Protein AF-0000000066026238 (afdb_homodimer)

Secondary structure (DSSP, 8-state):
-----------------------------------------PPPTT--HHHHHHHTT--BPPTT--TTTT----EEEEETTT--EEEEGGGEE---SSS-EESS-SSTTSEEEEEETTSSS-EEEEEETTT--EEEEEEE-SSHHHHHT-SSSEEEEE-GGGEEEEE-/----------------------------------------PPPPTT--HHHHHHHTT--BPPTT--TTTT----EEEEETTT--EEEEGGGEE---SSS-EESS-SSTTSEEEEEETTSSS-EEEEEETTT--EEEEEEE-SSHHHHHT-SSSEEEEE-GGGEEEEE-

GO terms:
  GO:0005739 mitochondrion (C, IDA)
  GO:0033743 peptide-methionine (R)-S-oxide reductase activity (F, IDA)
  GO:0034599 cellular response to oxidative stress (P, IGI)
  GO:0034599 cellular response to oxidative stress (P, IMP)
  GO:0033743 peptide-methionine (R)-S-oxide reductase activity (F, IMP)

Structure (mmCIF, N/CA/C/O backbone):
data_AF-0000000066026238-model_v1
#
loop_
_entity.id
_entity.type
_entity.pdbx_description
1 polymer 'Peptide methionine sulfoxide reductase 2'
#
loop_
_atom_site.group_PDB
_atom_site.id
_atom_site.type_symbol
_atom_site.label_atom_id
_atom_site.label_alt_id
_atom_site.label_comp_id
_atom_site.label_asym_id
_atom_site.label_entity_id
_atom_site.label_seq_id
_atom_site.pdbx_PDB_ins_code
_atom_site.Cartn_x
_atom_site.Cartn_y
_atom_site.Cartn_z
_atom_site.occupancy
_atom_site.B_iso_or_equiv
_atom_site.auth_seq_id
_atom_site.auth_comp_id
_atom_site.auth_asym_id
_atom_site.auth_atom_id
_atom_site.pdbx_PDB_model_num
ATOM 1 N N . MET A 1 1 ? -105.312 -51.781 -3.408 1 29.14 1 MET A N 1
ATOM 2 C CA . MET A 1 1 ? -104.312 -51.719 -2.338 1 29.14 1 MET A CA 1
ATOM 3 C C . MET A 1 1 ? -103.062 -50.938 -2.773 1 29.14 1 MET A C 1
ATOM 5 O O . MET A 1 1 ? -102.375 -51.344 -3.729 1 29.14 1 MET A O 1
ATOM 9 N N . ASN A 1 2 ? -103 -49.594 -2.582 1 29.53 2 ASN A N 1
ATOM 10 C CA . ASN A 1 2 ? -102.375 -48.344 -3.078 1 29.53 2 ASN A CA 1
ATOM 11 C C . ASN A 1 2 ? -100.875 -48.281 -2.707 1 29.53 2 ASN A C 1
ATOM 13 O O . ASN A 1 2 ? -100.562 -48.125 -1.534 1 29.53 2 ASN A O 1
ATOM 17 N N . LYS A 1 3 ? -99.938 -49.062 -3.326 1 31.73 3 LYS A N 1
ATOM 18 C CA . LYS A 1 3 ? -98.562 -49.406 -3.014 1 31.73 3 LYS A CA 1
ATOM 19 C C . LYS A 1 3 ? -97.688 -48.188 -3.062 1 31.73 3 LYS A C 1
ATOM 21 O O . LYS A 1 3 ? -97.125 -47.875 -4.113 1 31.73 3 LYS A O 1
ATOM 26 N N . TRP A 1 4 ? -98.062 -46.969 -2.436 1 33.53 4 TRP A N 1
ATOM 27 C CA . TRP A 1 4 ? -97.375 -45.688 -2.547 1 33.53 4 TRP A CA 1
ATOM 28 C C . TRP A 1 4 ? -95.938 -45.719 -2.02 1 33.53 4 TRP A C 1
ATOM 30 O O . TRP A 1 4 ? -95.75 -46.094 -0.866 1 33.53 4 TRP A O 1
ATOM 40 N N . SER A 1 5 ? -94.938 -45.969 -2.889 1 33.22 5 SER A N 1
ATOM 41 C CA . SER A 1 5 ? -93.5 -46.25 -2.732 1 33.22 5 SER A CA 1
ATOM 42 C C . SER A 1 5 ? -92.812 -45.062 -2.023 1 33.22 5 SER A C 1
ATOM 44 O O . SER A 1 5 ? -92.875 -43.938 -2.492 1 33.22 5 SER A O 1
ATOM 46 N N . ARG A 1 6 ? -92.75 -45 -0.688 1 32.28 6 ARG A N 1
ATOM 47 C CA . ARG A 1 6 ? -92.312 -44 0.278 1 32.28 6 ARG A CA 1
ATOM 48 C C . ARG A 1 6 ? -90.875 -43.594 0.034 1 32.28 6 ARG A C 1
ATOM 50 O O . ARG A 1 6 ? -89.938 -44.438 0.015 1 32.28 6 ARG A O 1
ATOM 57 N N . LEU A 1 7 ? -90.562 -42.531 -0.751 1 34.41 7 LEU A N 1
ATOM 58 C CA . LEU A 1 7 ? -89.312 -41.938 -1.177 1 34.41 7 LEU A CA 1
ATOM 59 C C . LEU A 1 7 ? -88.5 -41.469 0.027 1 34.41 7 LEU A C 1
ATOM 61 O O . LEU A 1 7 ? -88.938 -40.594 0.785 1 34.41 7 LEU A O 1
ATOM 65 N N . TYR A 1 8 ? -87.812 -42.406 0.764 1 32.06 8 TYR A N 1
ATOM 66 C CA . TYR A 1 8 ? -87.188 -42.094 2.027 1 32.06 8 TYR A CA 1
ATOM 67 C C . TYR A 1 8 ? -86.062 -41.094 1.827 1 32.06 8 TYR A C 1
ATOM 69 O O . TYR A 1 8 ? -85.188 -41.281 0.983 1 32.06 8 TYR A O 1
ATOM 77 N N . VAL A 1 9 ? -86.312 -39.781 2 1 31.75 9 VAL A N 1
ATOM 78 C CA . VAL A 1 9 ? -85.438 -38.594 1.914 1 31.75 9 VAL A CA 1
ATOM 79 C C . VAL A 1 9 ? -84.25 -38.781 2.846 1 31.75 9 VAL A C 1
ATOM 81 O O . VAL A 1 9 ? -84.375 -38.844 4.066 1 31.75 9 VAL A O 1
ATOM 84 N N . ILE A 1 10 ? -83.25 -39.562 2.451 1 32.25 10 ILE A N 1
ATOM 85 C CA . ILE A 1 10 ? -82.125 -39.875 3.305 1 32.25 10 ILE A CA 1
ATOM 86 C C . ILE A 1 10 ? -81.375 -38.594 3.678 1 32.25 10 ILE A C 1
ATOM 88 O O . ILE A 1 10 ? -80.938 -37.844 2.803 1 32.25 10 ILE A O 1
ATOM 92 N N . THR A 1 11 ? -81.812 -37.875 4.66 1 30.2 11 THR A N 1
ATOM 93 C CA . THR A 1 11 ? -81.25 -36.625 5.184 1 30.2 11 THR A CA 1
ATOM 94 C C . THR A 1 11 ? -79.812 -36.812 5.574 1 30.2 11 THR A C 1
ATOM 96 O O . THR A 1 11 ? -79.5 -37.562 6.508 1 30.2 11 THR A O 1
ATOM 99 N N . VAL A 1 12 ? -78.938 -37 4.641 1 29.23 12 VAL A N 1
ATOM 100 C CA . VAL A 1 12 ? -77.5 -37.281 4.906 1 29.23 12 VAL A CA 1
ATOM 101 C C . VAL A 1 12 ? -76.938 -36.156 5.742 1 29.23 12 VAL A C 1
ATOM 103 O O . VAL A 1 12 ? -76.875 -35 5.293 1 29.23 12 VAL A O 1
ATOM 106 N N . ARG A 1 13 ? -77.25 -36.156 7.016 1 28.98 13 ARG A N 1
ATOM 107 C CA . ARG A 1 13 ? -76.688 -35.156 7.945 1 28.98 13 ARG A CA 1
ATOM 108 C C . ARG A 1 13 ? -75.188 -35.094 7.844 1 28.98 13 ARG A C 1
ATOM 110 O O . ARG A 1 13 ? -74.5 -36.062 8.109 1 28.98 13 ARG A O 1
ATOM 117 N N . ARG A 1 14 ? -74.625 -34.375 6.91 1 29.66 14 ARG A N 1
ATOM 118 C CA . ARG A 1 14 ? -73.188 -34.219 6.695 1 29.66 14 ARG A CA 1
ATOM 119 C C . ARG A 1 14 ? -72.5 -33.688 7.949 1 29.66 14 ARG A C 1
ATOM 121 O O . ARG A 1 14 ? -72.812 -32.562 8.414 1 29.66 14 ARG A O 1
ATOM 128 N N . THR A 1 15 ? -72.312 -34.531 8.945 1 29.55 15 THR A N 1
ATOM 129 C CA . THR A 1 15 ? -71.625 -34.188 10.195 1 29.55 15 THR A CA 1
ATOM 130 C C . THR A 1 15 ? -70.312 -33.469 9.922 1 29.55 15 THR A C 1
ATOM 132 O O . THR A 1 15 ? -69.5 -33.938 9.141 1 29.55 15 THR A O 1
ATOM 135 N N . PHE A 1 16 ? -70.375 -32.219 9.836 1 33.12 16 PHE A N 1
ATOM 136 C CA . PHE A 1 16 ? -69.25 -31.344 9.609 1 33.12 16 PHE A CA 1
ATOM 137 C C . PHE A 1 16 ? -68.188 -31.609 10.633 1 33.12 16 PHE A C 1
ATOM 139 O O . PHE A 1 16 ? -68.438 -31.578 11.844 1 33.12 16 PHE A O 1
ATOM 146 N N . PRO A 1 17 ? -67.312 -32.594 10.289 1 31.06 17 PRO A N 1
ATOM 147 C CA . PRO A 1 17 ? -66.25 -33 11.234 1 31.06 17 PRO A CA 1
ATOM 148 C C . PRO A 1 17 ? -65.688 -31.844 12.039 1 31.06 17 PRO A C 1
ATOM 150 O O . PRO A 1 17 ? -65.875 -30.688 11.664 1 31.06 17 PRO A O 1
ATOM 153 N N . GLY A 1 18 ? -65.125 -32.219 13.164 1 27.31 18 GLY A N 1
ATOM 154 C CA . GLY A 1 18 ? -64.562 -31.641 14.391 1 27.31 18 GLY A CA 1
ATOM 155 C C . GLY A 1 18 ? -63.562 -30.547 14.141 1 27.31 18 GLY A C 1
ATOM 156 O O . GLY A 1 18 ? -62.938 -30.5 13.086 1 27.31 18 GLY A O 1
ATOM 157 N N . ARG A 1 19 ? -63.938 -29.375 14.648 1 28.31 19 ARG A N 1
ATOM 158 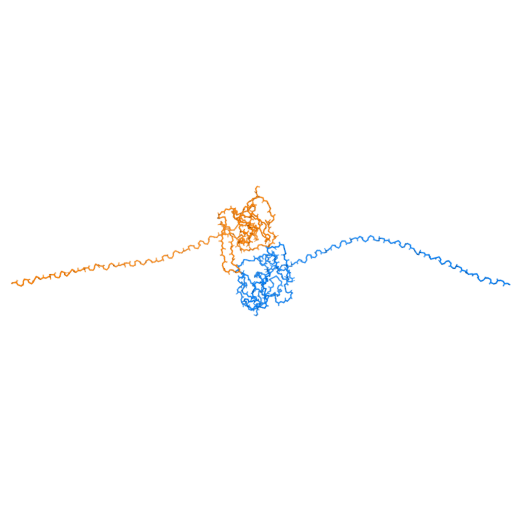C CA . ARG A 1 19 ? -63.125 -28.172 14.711 1 28.31 19 ARG A CA 1
ATOM 159 C C . ARG A 1 19 ? -61.688 -28.5 15.141 1 28.31 19 ARG A C 1
ATOM 161 O O . ARG A 1 19 ? -61.438 -28.922 16.281 1 28.31 19 ARG A O 1
ATOM 168 N N . ARG A 1 20 ? -60.969 -29.172 14.328 1 28.27 20 ARG A N 1
ATOM 169 C CA . ARG A 1 20 ? -59.562 -29.422 14.656 1 28.27 20 ARG A CA 1
ATOM 170 C C . ARG A 1 20 ? -58.906 -28.172 15.242 1 28.27 20 ARG A C 1
ATOM 172 O O . ARG A 1 20 ? -58.938 -27.109 14.633 1 28.27 20 ARG A O 1
ATOM 179 N N . ASN A 1 21 ? -59.156 -28.078 16.5 1 27.16 21 ASN A N 1
ATOM 180 C CA . ASN A 1 21 ? -58.438 -27.062 17.25 1 27.16 21 ASN A CA 1
ATOM 181 C C . ASN A 1 21 ? -57 -26.938 16.734 1 27.16 21 ASN A C 1
ATOM 183 O O . ASN A 1 21 ? -56.219 -27.891 16.812 1 27.16 21 ASN A O 1
ATOM 187 N N . ILE A 1 22 ? -56.844 -26.203 15.695 1 28.67 22 ILE A N 1
ATOM 188 C CA . ILE A 1 22 ? -55.531 -25.891 15.172 1 28.67 22 ILE A CA 1
ATOM 189 C C . ILE A 1 22 ? -54.625 -25.359 16.297 1 28.67 22 ILE A C 1
ATOM 191 O O . ILE A 1 22 ? -54.938 -24.312 16.875 1 28.67 22 ILE A O 1
ATOM 195 N N . VAL A 1 23 ? -54.312 -26.281 17.234 1 25.92 23 VAL A N 1
ATOM 196 C CA . VAL A 1 23 ? -53.281 -25.906 18.172 1 25.92 23 VAL A CA 1
ATOM 197 C C . VAL A 1 23 ? -52.219 -25.047 17.469 1 25.92 23 VAL A C 1
ATOM 199 O O . VAL A 1 23 ? -51.594 -25.5 16.5 1 25.92 23 VAL A O 1
ATOM 202 N N . LEU A 1 24 ? -52.562 -23.844 17.359 1 24.91 24 LEU A N 1
ATOM 203 C CA . LEU A 1 24 ? -51.531 -22.875 16.984 1 24.91 24 LEU A CA 1
ATOM 204 C C . LEU A 1 24 ? -50.25 -23.156 17.719 1 24.91 24 LEU A C 1
ATOM 206 O O . LEU A 1 24 ? -50.156 -22.922 18.922 1 24.91 24 LEU A O 1
ATOM 210 N N . THR A 1 25 ? -49.75 -24.344 17.641 1 26.86 25 THR A N 1
ATOM 211 C CA . THR A 1 25 ? -48.438 -24.531 18.188 1 26.86 25 THR A CA 1
ATOM 212 C C . THR A 1 25 ? -47.562 -23.281 17.984 1 26.86 25 THR A C 1
ATOM 214 O O . THR A 1 25 ? -47.625 -22.672 16.922 1 26.86 25 THR A O 1
ATOM 217 N N . GLN A 1 26 ? -47.344 -22.578 19.094 1 26.02 26 GLN A N 1
ATOM 218 C CA . GLN A 1 26 ? -46.312 -21.562 19.359 1 26.02 26 GLN A CA 1
ATOM 219 C C . GLN A 1 26 ? -45.031 -21.875 18.609 1 26.02 26 GLN A C 1
ATOM 221 O O . GLN A 1 26 ? -44.312 -22.797 18.969 1 26.02 26 GLN A O 1
ATOM 226 N N . TYR A 1 27 ? -45.031 -22.016 17.328 1 26.84 27 TYR A N 1
ATOM 227 C CA . TYR A 1 27 ? -43.781 -22.031 16.562 1 26.84 27 TYR A CA 1
ATOM 228 C C . TYR A 1 27 ? -42.844 -20.938 17.047 1 26.84 27 TYR A C 1
ATOM 230 O O . TYR A 1 27 ? -43.062 -19.75 16.75 1 26.84 27 TYR A O 1
ATOM 238 N N . TRP A 1 28 ? -42.594 -20.797 18.422 1 27.14 28 TRP A N 1
ATOM 239 C CA . TRP A 1 28 ? -41.469 -20.031 18.938 1 27.14 28 TRP A CA 1
ATOM 240 C C . TRP A 1 28 ? -40.281 -20.109 17.984 1 27.14 28 TRP A C 1
ATOM 242 O O . TRP A 1 28 ? -39.969 -21.172 17.453 1 27.14 28 TRP A O 1
ATOM 252 N N . ASN A 1 29 ? -39.938 -18.969 17.375 1 25.12 29 ASN A N 1
ATOM 253 C CA . ASN A 1 29 ? -38.906 -18.469 16.516 1 25.12 29 ASN A CA 1
ATOM 254 C C . ASN A 1 29 ? -37.531 -18.984 16.938 1 25.12 29 ASN A C 1
ATOM 256 O O . ASN A 1 29 ? -37 -18.594 17.984 1 25.12 29 ASN A O 1
ATOM 260 N N . LYS A 1 30 ? -37.312 -20.281 16.969 1 28.98 30 LYS A N 1
ATOM 261 C CA . LYS A 1 30 ? -35.906 -20.672 17.047 1 28.98 30 LYS A CA 1
ATOM 262 C C . LYS A 1 30 ? -35.031 -19.75 16.203 1 28.98 30 LYS A C 1
ATOM 264 O O . LYS A 1 30 ? -35.156 -19.703 14.977 1 28.98 30 LYS A O 1
ATOM 269 N N . SER A 1 31 ? -34.781 -18.547 16.625 1 30.23 31 SER A N 1
ATOM 270 C CA . SER A 1 31 ? -33.688 -17.719 16.109 1 30.23 31 SER A CA 1
ATOM 271 C C . SER A 1 31 ? -32.469 -18.562 15.797 1 30.23 31 SER A C 1
ATOM 273 O O . SER A 1 31 ? -31.984 -19.297 16.656 1 30.23 31 SER A O 1
ATOM 275 N N . LYS A 1 32 ? -32.375 -19.188 14.773 1 28.62 32 LYS A N 1
ATOM 276 C CA . LYS A 1 32 ? -31.141 -19.781 14.297 1 28.62 32 LYS A CA 1
ATOM 277 C C . LYS A 1 32 ? -29.938 -18.922 14.68 1 28.62 32 LYS A C 1
ATOM 279 O O . LYS A 1 32 ? -29.828 -17.766 14.25 1 28.62 32 LYS A O 1
ATOM 284 N N . LYS A 1 33 ? -29.484 -18.953 15.859 1 30.86 33 LYS A N 1
ATOM 285 C CA . LYS A 1 33 ? -28.094 -18.562 16.094 1 30.86 33 LYS A CA 1
ATOM 286 C C . LYS A 1 33 ? -27.219 -18.938 14.914 1 30.86 33 LYS A C 1
ATOM 288 O O . LYS A 1 33 ? -27.062 -20.125 14.594 1 30.86 33 LYS A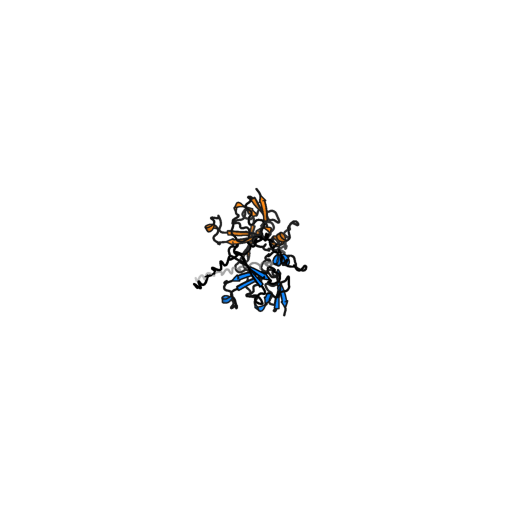 O 1
ATOM 293 N N . MET A 1 34 ? -27.328 -18.281 13.766 1 31.25 34 MET A N 1
ATOM 294 C CA . MET A 1 34 ? -26.219 -18.422 12.844 1 31.25 34 MET A CA 1
ATOM 295 C C . MET A 1 34 ? -24.922 -18.75 13.602 1 31.25 34 MET A C 1
ATOM 297 O O . MET A 1 34 ? -24.531 -18.016 14.508 1 31.25 34 MET A O 1
ATOM 301 N N . SER A 1 35 ? -24.719 -19.906 13.906 1 33 35 SER A N 1
ATOM 302 C CA . SER A 1 35 ? -23.344 -20.25 14.297 1 33 35 SER A CA 1
ATOM 303 C C . SER A 1 35 ? -22.344 -19.328 13.648 1 33 35 SER A C 1
ATOM 305 O O . SER A 1 35 ? -22.328 -19.172 12.422 1 33 35 SER A O 1
ATOM 307 N N . ASP A 1 36 ? -22.109 -18.172 14.039 1 35.06 36 ASP A N 1
ATOM 308 C CA . ASP A 1 36 ? -20.891 -17.391 13.797 1 35.06 36 ASP A CA 1
ATOM 309 C C . ASP A 1 36 ? -19.703 -18.312 13.539 1 35.06 36 ASP A C 1
ATOM 311 O O . ASP A 1 36 ? -19 -18.703 14.477 1 35.06 36 ASP A O 1
ATOM 315 N N . GLU A 1 37 ? -19.828 -19.5 13.047 1 37.06 37 GLU A N 1
ATOM 316 C CA . GLU A 1 37 ? -18.641 -20.125 12.477 1 37.06 37 GLU A CA 1
ATOM 317 C C . GLU A 1 37 ? -17.672 -19.094 11.914 1 37.06 37 GLU A C 1
ATOM 319 O O . GLU A 1 37 ? -17.844 -18.609 10.789 1 37.06 37 GLU A O 1
ATOM 324 N N . SER A 1 38 ? -17.391 -18.031 12.484 1 42.44 38 SER A N 1
ATOM 325 C CA . SER A 1 38 ? -16.188 -17.25 12.211 1 42.44 38 SER A CA 1
ATOM 326 C C . SER A 1 38 ? -15.07 -18.141 11.672 1 42.44 38 SER A C 1
ATOM 328 O O . SER A 1 38 ? -14.602 -19.047 12.375 1 42.44 38 SER A O 1
ATOM 330 N N . ASN A 1 39 ? -15.102 -18.922 10.57 1 50.34 39 ASN A N 1
ATOM 331 C CA . ASN A 1 39 ? -13.992 -19.609 9.906 1 50.34 39 ASN A CA 1
ATOM 332 C C . ASN A 1 39 ? -12.648 -18.984 10.289 1 50.34 39 ASN A C 1
ATOM 334 O O . ASN A 1 39 ? -12.227 -17.984 9.695 1 50.34 39 ASN A O 1
ATOM 338 N N . ASP A 1 40 ? -12.141 -18.984 11.461 1 71.44 40 ASP A N 1
ATOM 339 C CA . ASP A 1 40 ? -10.906 -18.484 12.062 1 71.44 40 ASP A CA 1
ATOM 340 C C . ASP A 1 40 ? -9.68 -18.969 11.289 1 71.44 40 ASP A C 1
ATOM 342 O O . ASP A 1 40 ? -9.391 -20.172 11.266 1 71.44 40 ASP A O 1
ATOM 346 N N . VAL A 1 41 ? -9.234 -18.328 10.305 1 84.81 41 VAL A N 1
ATOM 347 C CA . VAL A 1 41 ? -7.977 -18.609 9.625 1 84.81 41 VAL A CA 1
ATOM 348 C C . VAL A 1 41 ? -6.879 -18.859 10.656 1 84.81 41 VAL A C 1
ATOM 350 O O . VAL A 1 41 ? -6.754 -18.125 11.633 1 84.81 41 VAL A O 1
ATOM 353 N N . LYS A 1 42 ? -6.383 -20.078 10.531 1 92.69 42 LYS A N 1
ATOM 354 C CA . LYS A 1 42 ? -5.184 -20.344 11.32 1 92.69 42 LYS A CA 1
ATOM 355 C C . LYS A 1 42 ? -3.949 -19.734 10.664 1 92.69 42 LYS A C 1
ATOM 357 O O . LYS A 1 42 ? -3.639 -20.047 9.516 1 92.69 42 LYS A O 1
ATOM 362 N N . TRP A 1 43 ? -3.301 -18.938 11.445 1 96 43 TRP A N 1
ATOM 363 C CA . TRP A 1 43 ? -2.072 -18.328 10.969 1 96 43 TRP A CA 1
ATOM 364 C C . TRP A 1 43 ? -0.847 -19.078 11.461 1 96 43 TRP A C 1
ATOM 366 O O . TRP A 1 43 ? -0.686 -19.297 12.664 1 96 43 TRP A O 1
ATOM 376 N N . ASN A 1 44 ? -0.063 -19.453 10.492 1 95.38 44 ASN A N 1
ATOM 377 C CA . ASN A 1 44 ? 1.163 -20.188 10.797 1 95.38 44 ASN A CA 1
ATOM 378 C C . ASN A 1 44 ? 2.061 -19.391 11.742 1 95.38 44 ASN A C 1
ATOM 380 O O . ASN A 1 44 ? 2.379 -18.234 11.484 1 95.38 44 ASN A O 1
ATOM 384 N N . ASP A 1 45 ? 2.545 -19.984 12.797 1 94.31 45 ASP A N 1
ATOM 385 C CA . ASP A 1 45 ? 3.35 -19.328 13.836 1 94.31 45 ASP A CA 1
ATOM 386 C C . ASP A 1 45 ? 4.711 -18.922 13.281 1 94.31 45 ASP A C 1
ATOM 388 O O . ASP A 1 45 ? 5.398 -18.078 13.883 1 94.31 45 ASP A O 1
ATOM 392 N N . ALA A 1 46 ? 5.09 -19.469 12.195 1 96.62 46 ALA A N 1
ATOM 393 C CA . ALA A 1 46 ? 6.41 -19.188 11.633 1 96.62 46 ALA A CA 1
ATOM 394 C C . ALA A 1 46 ? 6.387 -17.922 10.781 1 96.62 46 ALA A C 1
ATOM 396 O O . ALA A 1 46 ? 7.438 -17.469 10.328 1 96.62 46 ALA A O 1
ATOM 397 N N . LEU A 1 47 ? 5.234 -17.312 10.586 1 97.12 47 LEU A N 1
ATOM 398 C CA . LEU A 1 47 ? 5.156 -16.109 9.781 1 97.12 47 LEU A CA 1
ATOM 399 C C . LEU A 1 47 ? 5.902 -14.953 10.453 1 97.12 47 LEU A C 1
ATOM 401 O O . LEU A 1 47 ? 5.789 -14.758 11.664 1 97.12 47 LEU A O 1
ATOM 405 N N . THR A 1 48 ? 6.641 -14.266 9.594 1 95.75 48 THR A N 1
ATOM 406 C CA . THR A 1 48 ? 7.266 -13.047 10.086 1 95.75 48 THR A CA 1
ATOM 407 C C . THR A 1 48 ? 6.215 -11.961 10.328 1 95.75 48 THR A C 1
ATOM 409 O O . THR A 1 48 ? 5.086 -12.07 9.844 1 95.75 48 THR A O 1
ATOM 412 N N . PRO A 1 49 ? 6.605 -10.906 11.008 1 94.12 49 PRO A N 1
ATOM 413 C CA . PRO A 1 49 ? 5.664 -9.805 11.219 1 94.12 49 PRO A CA 1
ATOM 414 C C . PRO A 1 49 ? 5.176 -9.195 9.906 1 94.12 49 PRO A C 1
ATOM 416 O O . PRO A 1 49 ? 3.984 -8.898 9.766 1 94.12 49 PRO A O 1
ATOM 419 N N . LEU A 1 50 ? 6.059 -9.078 8.984 1 95.56 50 LEU A N 1
ATOM 420 C CA . LEU A 1 50 ? 5.652 -8.516 7.695 1 95.56 50 LEU A CA 1
ATOM 421 C C . LEU A 1 50 ? 4.684 -9.445 6.977 1 95.56 50 LEU A C 1
ATOM 423 O O . LEU A 1 50 ? 3.682 -8.992 6.418 1 95.56 50 LEU A O 1
ATOM 427 N N . GLN A 1 51 ? 4.973 -10.703 7.012 1 98.12 51 GLN A N 1
ATOM 428 C CA . GLN A 1 51 ? 4.074 -11.664 6.379 1 98.12 51 GLN A CA 1
ATOM 429 C C . GLN A 1 51 ? 2.689 -11.625 7.016 1 98.12 51 GLN A C 1
ATOM 431 O O . GLN A 1 51 ? 1.677 -11.641 6.312 1 98.12 51 GLN A O 1
ATOM 436 N N . LEU A 1 52 ? 2.711 -11.57 8.273 1 97.06 52 LEU A N 1
ATOM 437 C CA . LEU A 1 52 ? 1.438 -11.523 8.984 1 97.06 52 LEU A CA 1
ATOM 438 C C . LEU A 1 52 ? 0.684 -10.242 8.672 1 97.06 52 LEU A C 1
ATOM 440 O O . LEU A 1 52 ? -0.531 -10.266 8.461 1 97.06 52 LEU A O 1
ATOM 444 N N . MET A 1 53 ? 1.361 -9.148 8.602 1 96.38 53 MET A N 1
ATOM 445 C CA . MET A 1 53 ? 0.739 -7.863 8.312 1 96.38 53 MET A CA 1
ATOM 446 C C . MET A 1 53 ? 0.122 -7.859 6.918 1 96.38 53 MET A C 1
ATOM 448 O O . MET A 1 53 ? -0.956 -7.301 6.711 1 96.38 53 MET A O 1
ATOM 452 N N . VAL A 1 54 ? 0.762 -8.477 6.008 1 98.31 54 VAL A N 1
ATOM 453 C CA . VAL A 1 54 ? 0.246 -8.547 4.645 1 98.31 54 VAL A CA 1
ATOM 454 C C . VAL A 1 54 ? -0.913 -9.539 4.578 1 98.31 54 VAL A C 1
ATOM 456 O O . VAL A 1 54 ? -2.029 -9.172 4.203 1 98.31 54 VAL A O 1
ATOM 459 N N . LEU A 1 55 ? -0.684 -10.719 5.039 1 98.62 55 LEU A N 1
ATOM 460 C CA . LEU A 1 55 ? -1.634 -11.812 4.855 1 98.62 55 LEU A CA 1
ATOM 461 C C . LEU A 1 55 ? -2.879 -11.602 5.711 1 98.62 55 LEU A C 1
ATOM 463 O O . LEU A 1 55 ? -4.004 -11.789 5.234 1 98.62 55 LEU A O 1
ATOM 467 N N . ARG A 1 56 ? -2.713 -11.234 6.859 1 97.5 56 ARG A N 1
ATOM 468 C CA . ARG A 1 56 ? -3.818 -11.125 7.805 1 97.5 56 ARG A CA 1
ATOM 469 C C . ARG A 1 56 ? -4.387 -9.711 7.828 1 97.5 56 ARG A C 1
ATOM 471 O O . ARG A 1 56 ? -5.605 -9.523 7.797 1 97.5 56 ARG A O 1
ATOM 478 N N . ASP A 1 57 ? -3.477 -8.734 7.824 1 96.12 57 ASP A N 1
ATOM 479 C CA . ASP A 1 57 ? -3.934 -7.367 8.078 1 96.12 57 ASP A CA 1
ATOM 480 C C . ASP A 1 57 ? -4.047 -6.574 6.781 1 96.12 57 ASP A C 1
ATOM 482 O O . ASP A 1 57 ? -4.336 -5.375 6.801 1 96.12 57 ASP A O 1
ATOM 486 N N . LYS A 1 58 ? -3.746 -7.207 5.648 1 97.88 58 LYS A N 1
ATOM 487 C CA . LYS A 1 58 ? -3.994 -6.699 4.301 1 97.88 58 LYS A CA 1
ATOM 488 C C . LYS A 1 58 ? -3.162 -5.453 4.023 1 97.88 58 LYS A C 1
ATOM 490 O O . LYS A 1 58 ? -3.625 -4.531 3.348 1 97.88 58 LYS A O 1
ATOM 495 N N . ALA A 1 59 ? -1.985 -5.426 4.637 1 97.69 59 ALA A N 1
ATOM 496 C CA . ALA A 1 59 ? -1.018 -4.371 4.34 1 97.69 59 ALA A CA 1
ATOM 497 C C . ALA A 1 59 ? -0.356 -4.602 2.984 1 97.69 59 ALA A C 1
ATOM 499 O O . ALA A 1 59 ? -0.524 -5.66 2.375 1 97.69 59 ALA A O 1
ATOM 500 N N . THR A 1 60 ? 0.324 -3.574 2.545 1 98.19 60 THR A N 1
ATOM 501 C CA . THR A 1 60 ? 1.176 -3.646 1.363 1 98.19 60 THR A CA 1
ATOM 502 C C . THR A 1 60 ? 2.633 -3.379 1.729 1 98.19 60 THR A C 1
ATOM 504 O O . THR A 1 60 ? 2.932 -2.428 2.455 1 98.19 60 THR A O 1
ATOM 507 N N . GLU A 1 61 ? 3.488 -4.316 1.312 1 97.5 61 GLU A N 1
ATOM 508 C CA . GLU A 1 61 ? 4.914 -4.102 1.555 1 97.5 61 GLU A CA 1
ATOM 509 C C . GLU A 1 61 ? 5.461 -2.984 0.67 1 97.5 61 GLU A C 1
ATOM 511 O O . GLU A 1 61 ? 4.855 -2.639 -0.348 1 97.5 61 GLU A O 1
ATOM 516 N N . ARG A 1 62 ? 6.59 -2.428 1.048 1 95.69 62 ARG A N 1
ATOM 517 C CA . ARG A 1 62 ? 7.25 -1.357 0.308 1 95.69 62 ARG A CA 1
ATOM 518 C C . ARG A 1 62 ? 7.562 -1.791 -1.12 1 95.69 62 ARG A C 1
ATOM 520 O O . ARG A 1 62 ? 8.07 -2.891 -1.343 1 95.69 62 ARG A O 1
ATOM 527 N N . PRO A 1 63 ? 7.324 -0.905 -2.088 1 96.31 63 PRO A N 1
ATOM 528 C CA . PRO A 1 63 ? 7.676 -1.287 -3.457 1 96.31 63 PRO A CA 1
ATOM 529 C C . PRO A 1 63 ? 9.18 -1.483 -3.65 1 96.31 63 PRO A C 1
ATOM 531 O O . PRO A 1 63 ? 9.977 -0.892 -2.922 1 96.31 63 PRO A O 1
ATOM 534 N N . ASN A 1 64 ? 9.516 -2.43 -4.633 1 96.44 64 ASN A N 1
ATOM 535 C CA . ASN A 1 64 ? 10.875 -2.682 -5.105 1 96.44 64 ASN A CA 1
ATOM 536 C C . ASN A 1 64 ? 11.711 -3.406 -4.055 1 96.44 64 ASN A C 1
ATOM 538 O O . ASN A 1 64 ? 12.93 -3.52 -4.191 1 96.44 64 ASN A O 1
ATOM 542 N N . THR A 1 65 ? 11.023 -3.91 -3.029 1 96.25 65 THR A N 1
ATOM 543 C CA . THR A 1 65 ? 11.789 -4.535 -1.957 1 96.25 65 THR A CA 1
ATOM 544 C C . THR A 1 65 ? 11.445 -6.02 -1.844 1 96.25 65 THR A C 1
ATOM 546 O O . THR A 1 65 ? 12.125 -6.766 -1.134 1 96.25 65 THR A O 1
ATOM 549 N N . GLY A 1 66 ? 10.422 -6.457 -2.482 1 97.88 66 GLY A N 1
ATOM 550 C CA . GLY A 1 66 ? 9.938 -7.82 -2.328 1 97.88 66 GLY A CA 1
ATOM 551 C C . GLY A 1 66 ? 10.938 -8.867 -2.793 1 97.88 66 GLY A C 1
ATOM 552 O O . GLY A 1 66 ? 11.594 -8.688 -3.818 1 97.88 66 GLY A O 1
ATOM 553 N N . ALA A 1 67 ? 10.922 -9.914 -2.092 1 97.94 67 ALA A N 1
ATOM 554 C CA . ALA A 1 67 ? 11.914 -10.969 -2.311 1 97.94 67 ALA A CA 1
ATOM 555 C C . ALA A 1 67 ? 11.766 -11.57 -3.707 1 97.94 67 ALA A C 1
ATOM 557 O O . ALA A 1 67 ? 12.75 -12.039 -4.289 1 97.94 67 ALA A O 1
ATOM 558 N N . TYR A 1 68 ? 10.57 -11.477 -4.289 1 98.62 68 TYR A N 1
ATOM 559 C CA . TYR A 1 68 ? 10.344 -12.227 -5.523 1 98.62 68 TYR A CA 1
ATOM 560 C C . TYR A 1 68 ? 10.117 -11.281 -6.699 1 98.62 68 TYR A C 1
ATOM 562 O O . TYR A 1 68 ? 9.727 -11.719 -7.785 1 98.62 68 TYR A O 1
ATOM 570 N N . LEU A 1 69 ? 10.336 -10.039 -6.477 1 98.25 69 LEU A N 1
ATOM 571 C CA . LEU A 1 69 ? 10.109 -9.055 -7.535 1 98.25 69 LEU A CA 1
ATOM 572 C C . LEU A 1 69 ? 11 -9.352 -8.734 1 98.25 69 LEU A C 1
ATOM 574 O O . LEU A 1 69 ? 10.523 -9.406 -9.875 1 98.25 69 LEU A O 1
ATOM 578 N N . HIS A 1 70 ? 12.242 -9.742 -8.5 1 97.31 70 HIS A N 1
ATOM 579 C CA . HIS A 1 70 ? 13.18 -9.906 -9.609 1 97.31 70 HIS A CA 1
ATOM 580 C C . HIS A 1 70 ? 13.594 -11.359 -9.773 1 97.31 70 HIS A C 1
ATOM 582 O O . HIS A 1 70 ? 14.602 -11.656 -10.414 1 97.31 70 HIS A O 1
ATOM 588 N N . THR A 1 71 ? 12.914 -12.188 -9.102 1 97.75 71 THR A N 1
ATOM 589 C CA . THR A 1 71 ? 13.203 -13.609 -9.203 1 97.75 71 THR A CA 1
ATOM 590 C C . THR A 1 71 ? 12.75 -14.164 -10.547 1 97.75 71 THR A C 1
ATOM 592 O O . THR A 1 71 ? 11.609 -13.945 -10.961 1 97.75 71 THR A O 1
ATOM 595 N N . ASN A 1 72 ? 13.664 -14.938 -11.242 1 96.62 72 ASN A N 1
ATOM 596 C CA . ASN A 1 72 ? 13.344 -15.539 -12.531 1 96.62 72 ASN A CA 1
ATOM 597 C C . ASN A 1 72 ? 13.438 -17.062 -12.477 1 96.62 72 ASN A C 1
ATOM 599 O O . ASN A 1 72 ? 13.422 -17.719 -13.516 1 96.62 72 ASN A O 1
ATOM 603 N N . GLU A 1 73 ? 13.547 -17.516 -11.328 1 97.81 73 GLU A N 1
ATOM 604 C CA . GLU A 1 73 ? 13.609 -18.969 -11.172 1 97.81 73 GLU A CA 1
ATOM 605 C C . GLU A 1 73 ? 12.289 -19.625 -11.555 1 97.81 73 GLU A C 1
ATOM 607 O O . GLU A 1 73 ? 11.219 -19.094 -11.266 1 97.81 73 GLU A O 1
ATOM 612 N N . SER A 1 74 ? 12.461 -20.797 -12.195 1 98.5 74 SER A N 1
ATOM 613 C CA . SER A 1 74 ? 11.273 -21.562 -12.555 1 98.5 74 SER A CA 1
ATOM 614 C C . SER A 1 74 ? 10.688 -22.266 -11.336 1 98.5 74 SER A C 1
ATOM 616 O O . SER A 1 74 ? 11.43 -22.797 -10.5 1 98.5 74 SER A O 1
ATOM 618 N N . GLY A 1 75 ? 9.383 -22.172 -11.188 1 98.75 75 GLY A N 1
ATOM 619 C CA . GLY A 1 75 ? 8.695 -22.859 -10.094 1 98.75 75 GLY A CA 1
ATOM 620 C C . GLY A 1 75 ? 7.281 -22.359 -9.883 1 98.75 75 GLY A C 1
ATOM 621 O O . GLY A 1 75 ? 6.676 -21.781 -10.789 1 98.75 75 GLY A O 1
ATOM 622 N N . VAL A 1 76 ? 6.723 -22.719 -8.766 1 98.94 76 VAL A N 1
ATOM 623 C CA . VAL A 1 76 ? 5.363 -22.344 -8.391 1 98.94 76 VAL A CA 1
ATOM 624 C C . VAL A 1 76 ? 5.395 -21.531 -7.094 1 98.94 76 VAL A C 1
ATOM 626 O O . VAL A 1 76 ? 6.078 -21.906 -6.137 1 98.94 76 VAL A O 1
ATOM 629 N N . TYR A 1 77 ? 4.766 -20.375 -7.117 1 98.94 77 TYR A N 1
ATOM 630 C CA . TYR A 1 77 ? 4.582 -19.578 -5.906 1 98.94 77 TYR A CA 1
ATOM 631 C C . TYR A 1 77 ? 3.412 -20.109 -5.082 1 98.94 77 TYR A C 1
ATOM 633 O O . TYR A 1 77 ? 2.299 -20.25 -5.594 1 98.94 77 TYR A O 1
ATOM 641 N N . HIS A 1 78 ? 3.738 -20.359 -3.855 1 98.94 78 HIS A N 1
ATOM 642 C CA . HIS A 1 78 ? 2.748 -20.844 -2.908 1 98.94 78 HIS A CA 1
ATOM 643 C C . HIS A 1 78 ? 2.379 -19.781 -1.884 1 98.94 78 HIS A C 1
ATOM 645 O O . HIS A 1 78 ? 3.166 -18.875 -1.618 1 98.94 78 HIS A O 1
ATOM 651 N N . CYS A 1 79 ? 1.165 -19.953 -1.298 1 98.88 79 CYS A N 1
ATOM 652 C CA . CYS A 1 79 ? 0.766 -19.109 -0.17 1 98.88 79 CYS A CA 1
ATOM 653 C C . CYS A 1 79 ? 1.73 -19.281 0.999 1 98.88 79 CYS A C 1
ATOM 655 O O . CYS A 1 79 ? 1.979 -20.391 1.451 1 98.88 79 CYS A O 1
ATOM 657 N N . ALA A 1 80 ? 2.174 -18.188 1.483 1 98.81 80 ALA A N 1
ATOM 658 C CA . ALA A 1 80 ? 3.166 -18.25 2.555 1 98.81 80 ALA A CA 1
ATOM 659 C C . ALA A 1 80 ? 2.557 -18.812 3.834 1 98.81 80 ALA A C 1
ATOM 661 O O . ALA A 1 80 ? 3.275 -19.312 4.703 1 98.81 80 ALA A O 1
ATOM 662 N N . ASN A 1 81 ? 1.214 -18.703 3.951 1 98.75 81 ASN A N 1
ATOM 663 C CA . ASN A 1 81 ? 0.569 -19.172 5.172 1 98.75 81 ASN A CA 1
ATOM 664 C C . ASN A 1 81 ? 0.211 -20.656 5.082 1 98.75 81 ASN A C 1
ATOM 666 O O . ASN A 1 81 ? 0.595 -21.453 5.945 1 98.75 81 ASN A O 1
ATOM 670 N N . CYS A 1 82 ? -0.412 -21.078 3.969 1 98.5 82 CYS A N 1
ATOM 671 C CA . CYS A 1 82 ? -1.004 -22.406 3.982 1 98.5 82 CYS A CA 1
ATOM 672 C C . CYS A 1 82 ? -0.415 -23.281 2.879 1 98.5 82 CYS A C 1
ATOM 674 O O . CYS A 1 82 ? -0.869 -24.406 2.662 1 98.5 82 CYS A O 1
ATOM 676 N N . ASP A 1 83 ? 0.445 -22.812 2.102 1 98.44 83 ASP A N 1
ATOM 677 C CA . ASP A 1 83 ? 1.262 -23.531 1.128 1 98.44 83 ASP A CA 1
ATOM 678 C C . ASP A 1 83 ? 0.444 -23.906 -0.107 1 98.44 83 ASP A C 1
ATOM 680 O O . ASP A 1 83 ? 0.873 -24.734 -0.915 1 98.44 83 ASP A O 1
ATOM 684 N N . ARG A 1 84 ? -0.71 -23.344 -0.267 1 98.56 84 ARG A N 1
ATOM 685 C CA . ARG A 1 84 ? -1.49 -23.562 -1.479 1 98.56 84 ARG A CA 1
ATOM 686 C C . ARG A 1 84 ? -0.781 -23 -2.701 1 98.56 84 ARG A C 1
ATOM 688 O O . ARG A 1 84 ? -0.282 -21.875 -2.664 1 98.56 84 ARG A O 1
ATOM 695 N N . PRO A 1 85 ? -0.686 -23.781 -3.84 1 98.94 85 PRO A N 1
ATOM 696 C CA . PRO A 1 85 ? -0.164 -23.188 -5.066 1 98.94 85 PRO A CA 1
ATOM 697 C C . PRO A 1 85 ? -1.029 -22.031 -5.57 1 98.94 85 PRO A C 1
ATOM 699 O O . PRO A 1 85 ? -2.256 -22.156 -5.629 1 98.94 85 PRO A O 1
ATOM 702 N N . LEU A 1 86 ? -0.328 -20.938 -5.973 1 98.94 86 LEU A N 1
ATOM 703 C CA . LEU A 1 86 ? -1.078 -19.734 -6.328 1 98.94 86 LEU A CA 1
ATOM 704 C C . LEU A 1 86 ? -0.737 -19.281 -7.742 1 98.94 86 LEU A C 1
ATOM 706 O O . LEU A 1 86 ? -1.632 -18.984 -8.539 1 98.94 86 LEU A O 1
ATOM 710 N N . TYR A 1 87 ? 0.548 -19.25 -8.039 1 98.94 87 TYR A N 1
ATOM 711 C CA . TYR A 1 87 ? 1.01 -18.734 -9.328 1 98.94 87 TYR A CA 1
ATOM 712 C C . TYR A 1 87 ? 2.15 -19.594 -9.867 1 98.94 87 TYR A C 1
ATOM 714 O O . TYR A 1 87 ? 3.02 -20.031 -9.117 1 98.94 87 TYR A O 1
ATOM 722 N N . SER A 1 88 ? 2.164 -19.734 -11.172 1 98.88 88 SER A N 1
ATOM 723 C CA . SER A 1 88 ? 3.328 -20.266 -11.867 1 98.88 88 SER A CA 1
ATOM 724 C C . SER A 1 88 ? 4.32 -19.172 -12.227 1 98.88 88 SER A C 1
ATOM 726 O O . SER A 1 88 ? 3.922 -18.078 -12.625 1 98.88 88 SER A O 1
ATOM 728 N N . SER A 1 89 ? 5.633 -19.516 -12.18 1 98.75 89 SER A N 1
ATOM 729 C CA . SER A 1 89 ? 6.648 -18.562 -12.617 1 98.75 89 SER A CA 1
ATOM 730 C C . SER A 1 89 ? 6.469 -18.203 -14.094 1 98.75 89 SER A C 1
ATOM 732 O O . SER A 1 89 ? 6.855 -17.109 -14.523 1 98.75 89 SER A O 1
ATOM 734 N N . LYS A 1 90 ? 5.801 -19.016 -14.859 1 98.38 90 LYS A N 1
ATOM 735 C CA . LYS A 1 90 ? 5.574 -18.781 -16.281 1 98.38 90 LYS A CA 1
ATOM 736 C C . LYS A 1 90 ? 4.574 -17.656 -16.5 1 98.38 90 LYS A C 1
ATOM 738 O O . LYS A 1 90 ? 4.527 -17.062 -17.594 1 98.38 90 LYS A O 1
ATOM 743 N N . ALA A 1 91 ? 3.766 -17.391 -15.492 1 98.81 91 ALA A N 1
ATOM 744 C CA . ALA A 1 91 ? 2.74 -16.359 -15.625 1 98.81 91 ALA A CA 1
ATOM 745 C C . ALA A 1 91 ? 3.266 -15 -15.18 1 98.81 91 ALA A C 1
ATOM 747 O O . ALA A 1 91 ? 2.574 -13.992 -15.305 1 98.81 91 ALA A O 1
ATOM 748 N N . LYS A 1 92 ? 4.492 -14.961 -14.664 1 98.88 92 LYS A N 1
ATOM 749 C CA . LYS A 1 92 ? 5.062 -13.734 -14.125 1 98.88 92 LYS A CA 1
ATOM 750 C C . LYS A 1 92 ? 5.586 -12.828 -15.234 1 98.88 92 LYS A C 1
ATOM 752 O O . LYS A 1 92 ? 6.176 -13.312 -16.203 1 98.88 92 LYS A O 1
ATOM 757 N N . PHE A 1 93 ? 5.379 -11.57 -15.125 1 98.56 93 PHE A N 1
ATOM 758 C CA . PHE A 1 93 ? 5.926 -10.602 -16.062 1 98.56 93 PHE A CA 1
ATOM 759 C C . PHE A 1 93 ? 6.328 -9.312 -15.352 1 98.56 93 PHE A C 1
ATOM 761 O O . PHE A 1 93 ? 6.008 -9.125 -14.18 1 98.56 93 PHE A O 1
ATOM 768 N N . ASP A 1 94 ? 7.121 -8.5 -15.992 1 97.12 94 ASP A N 1
ATOM 769 C CA . ASP A 1 94 ? 7.613 -7.258 -15.398 1 97.12 94 ASP A CA 1
ATOM 770 C C . ASP A 1 94 ? 6.68 -6.094 -15.727 1 97.12 94 ASP A C 1
ATOM 772 O O . ASP A 1 94 ? 6.746 -5.523 -16.812 1 97.12 94 ASP A O 1
ATOM 776 N N . ALA A 1 95 ? 5.906 -5.77 -14.836 1 97.12 95 ALA A N 1
ATOM 777 C CA . ALA A 1 95 ? 4.98 -4.656 -15.023 1 97.12 95 ALA A CA 1
ATOM 778 C C . ALA A 1 95 ? 5.602 -3.342 -14.562 1 97.12 95 ALA A C 1
ATOM 780 O O . ALA A 1 95 ? 5.02 -2.271 -14.758 1 97.12 95 ALA A O 1
ATOM 781 N N . ARG A 1 96 ? 6.746 -3.381 -13.859 1 95.44 96 ARG A N 1
ATOM 782 C CA . ARG A 1 96 ? 7.441 -2.223 -13.312 1 95.44 96 ARG A CA 1
ATOM 783 C C . ARG A 1 96 ? 6.566 -1.485 -12.305 1 95.44 96 ARG A C 1
ATOM 785 O O . ARG A 1 96 ? 6.574 -0.254 -12.25 1 95.44 96 ARG A O 1
ATOM 792 N N . CYS A 1 97 ? 5.75 -2.256 -11.625 1 96.5 97 CYS A N 1
ATOM 793 C CA . CYS A 1 97 ? 4.836 -1.668 -10.656 1 96.5 97 CYS A CA 1
ATOM 794 C C . CYS A 1 97 ? 5.445 -1.683 -9.258 1 96.5 97 CYS A C 1
ATOM 796 O O . CYS A 1 97 ? 4.875 -1.114 -8.32 1 96.5 97 CYS A O 1
ATOM 798 N N . GLY A 1 98 ? 6.602 -2.355 -9.102 1 97.31 98 GLY A N 1
ATOM 799 C CA . GLY A 1 98 ? 7.273 -2.367 -7.812 1 97.31 98 GLY A CA 1
ATOM 800 C C . GLY A 1 98 ? 6.988 -3.619 -7.004 1 97.31 98 GLY A C 1
ATOM 801 O O . GLY A 1 98 ? 7.594 -3.834 -5.953 1 97.31 98 GLY A O 1
ATOM 802 N N . TRP A 1 99 ? 6.051 -4.469 -7.5 1 98.5 99 TRP A N 1
ATOM 803 C CA . TRP A 1 99 ? 5.688 -5.754 -6.914 1 98.5 99 TRP A CA 1
ATOM 804 C C . TRP A 1 99 ? 5.637 -6.844 -7.98 1 98.5 99 TRP A C 1
ATOM 806 O O . TRP A 1 99 ? 5.527 -6.551 -9.172 1 98.5 99 TRP A O 1
ATOM 816 N N . PRO A 1 100 ? 5.73 -8.141 -7.555 1 98.75 100 PRO A N 1
ATOM 817 C CA . PRO A 1 100 ? 5.504 -9.18 -8.562 1 98.75 100 PRO A CA 1
ATOM 818 C C . PRO A 1 100 ? 4.137 -9.062 -9.234 1 98.75 100 PRO A C 1
ATOM 820 O O . PRO A 1 100 ? 3.146 -8.727 -8.57 1 98.75 100 PRO A O 1
ATOM 823 N N . ALA A 1 101 ? 4.191 -9.367 -10.5 1 98.81 101 ALA A N 1
ATOM 824 C CA . ALA A 1 101 ? 2.973 -9.305 -11.297 1 98.81 101 ALA A CA 1
ATOM 825 C C . ALA A 1 101 ? 2.764 -10.602 -12.078 1 98.81 101 ALA A C 1
ATOM 827 O O . ALA A 1 101 ? 3.717 -11.172 -12.617 1 98.81 101 ALA A O 1
ATOM 828 N N . PHE A 1 102 ? 1.566 -11.055 -12.07 1 98.94 102 PHE A N 1
ATOM 829 C CA . PHE A 1 102 ? 1.172 -12.242 -12.805 1 98.94 102 PHE A CA 1
ATOM 830 C C . PHE A 1 102 ? -0.05 -11.961 -13.672 1 98.94 102 PHE A C 1
ATOM 832 O O . PHE A 1 102 ? -0.928 -11.188 -13.289 1 98.94 102 PHE A O 1
ATOM 839 N N . TYR A 1 103 ? -0.111 -12.625 -14.773 1 98.81 103 TYR A N 1
ATOM 840 C CA . TYR A 1 103 ? -1.273 -12.352 -15.609 1 98.81 103 TYR A CA 1
ATOM 841 C C . TYR A 1 103 ? -2.412 -13.312 -15.297 1 98.81 103 TYR A C 1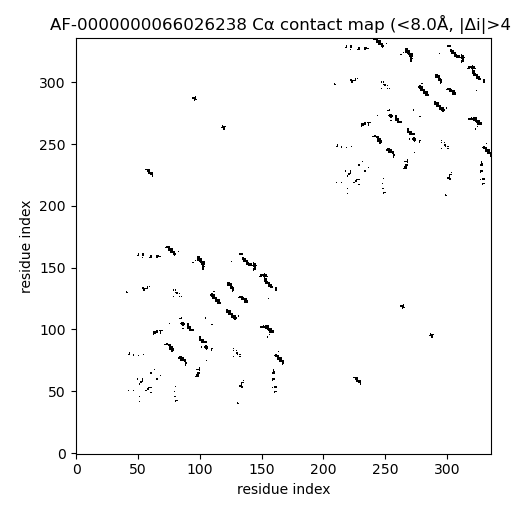
ATOM 843 O O . TYR A 1 103 ? -3.537 -13.125 -15.766 1 98.81 103 TYR A O 1
ATOM 851 N N . GLU A 1 104 ? -2.137 -14.336 -14.453 1 98.69 104 GLU A N 1
ATOM 852 C CA . GLU A 1 104 ? -3.182 -15.281 -14.078 1 98.69 104 GLU A CA 1
ATOM 853 C C . GLU A 1 104 ? -2.725 -16.188 -12.93 1 98.69 104 GLU A C 1
ATOM 855 O O . GLU A 1 104 ? -1.525 -16.328 -12.68 1 98.69 104 GLU A O 1
ATOM 860 N N . GLU A 1 105 ? -3.691 -16.719 -12.211 1 98.88 105 GLU A N 1
ATOM 861 C CA . GLU A 1 105 ? -3.412 -17.703 -11.164 1 98.88 105 GLU A CA 1
ATOM 862 C C . GLU A 1 105 ? -3.016 -19.047 -11.766 1 98.88 105 GLU A C 1
ATOM 864 O O . GLU A 1 105 ? -3.23 -19.281 -12.961 1 98.88 105 GLU A O 1
ATOM 869 N N . VAL A 1 106 ? -2.518 -19.922 -10.922 1 98.88 106 VAL A N 1
ATOM 870 C CA . VAL A 1 106 ? -1.954 -21.188 -11.391 1 98.88 106 VAL A CA 1
ATOM 871 C C . VAL A 1 106 ? -3.072 -22.094 -11.891 1 98.88 106 VAL A C 1
ATOM 873 O O . VAL A 1 106 ? -2.869 -22.891 -12.805 1 98.88 106 VAL A O 1
ATOM 876 N N . SER A 1 107 ? -4.199 -22.031 -11.242 1 98.5 107 SER A N 1
ATOM 877 C CA . SER A 1 107 ? -5.395 -22.766 -11.641 1 98.5 107 SER A CA 1
ATOM 878 C C . SER A 1 107 ? -6.66 -22.062 -11.172 1 98.5 107 SER A C 1
ATOM 880 O O . SER A 1 107 ? -6.648 -21.359 -10.156 1 98.5 107 SER A O 1
ATOM 882 N N . PRO A 1 108 ? -7.742 -22.203 -11.984 1 97.75 108 PRO A N 1
ATOM 883 C CA . PRO A 1 108 ? -9 -21.625 -11.516 1 97.75 108 PRO A CA 1
ATOM 884 C C . PRO A 1 108 ? -9.344 -22.031 -10.086 1 97.75 108 PRO A C 1
ATOM 886 O O . PRO A 1 108 ? -9.203 -23.203 -9.727 1 97.75 108 PRO A O 1
ATOM 889 N N . GLY A 1 109 ? -9.625 -21.078 -9.258 1 98.06 109 GLY A N 1
ATOM 890 C CA . GLY A 1 109 ? -10.023 -21.391 -7.895 1 98.06 109 GLY A CA 1
ATOM 891 C C . GLY A 1 109 ? -8.875 -21.297 -6.906 1 98.06 109 GLY A C 1
ATOM 892 O O . GLY A 1 109 ? -9.086 -21.406 -5.695 1 98.06 109 GLY A O 1
ATOM 893 N N . ALA A 1 110 ? -7.664 -21.078 -7.41 1 98.75 110 ALA A N 1
ATOM 894 C CA . ALA A 1 110 ? -6.527 -20.953 -6.504 1 98.75 110 ALA A CA 1
ATOM 895 C C . ALA A 1 110 ? -6.645 -19.688 -5.66 1 98.75 110 ALA A C 1
ATOM 897 O O . ALA A 1 110 ? -6.168 -19.641 -4.52 1 98.75 110 ALA A O 1
ATOM 898 N N . ILE A 1 111 ? -7.258 -18.719 -6.246 1 98.69 111 ILE A N 1
ATOM 899 C CA . ILE A 1 111 ? -7.398 -17.406 -5.605 1 98.69 111 ILE A CA 1
ATOM 900 C C . ILE A 1 111 ? -8.859 -16.969 -5.652 1 98.69 111 ILE A C 1
ATOM 902 O O . ILE A 1 111 ? -9.625 -17.422 -6.504 1 98.69 111 ILE A O 1
ATOM 906 N N . THR A 1 112 ? -9.266 -16.172 -4.645 1 98.75 112 THR A N 1
ATOM 907 C CA . THR A 1 112 ? -10.578 -15.531 -4.668 1 98.75 112 THR A CA 1
ATOM 908 C C . THR A 1 112 ? -10.445 -14.047 -4.977 1 98.75 112 THR A C 1
ATOM 910 O O . THR A 1 112 ? -9.398 -13.445 -4.723 1 98.75 112 THR A O 1
ATOM 913 N N . TYR A 1 113 ? -11.461 -13.5 -5.594 1 98.5 113 TYR A N 1
ATOM 914 C CA . TYR A 1 113 ? -11.539 -12.102 -6.004 1 98.5 113 TYR A CA 1
ATOM 915 C C . TYR A 1 113 ? -12.609 -11.359 -5.219 1 98.5 113 TYR A C 1
ATOM 917 O O . TYR A 1 113 ? -13.766 -11.805 -5.16 1 98.5 113 TYR A O 1
ATOM 925 N N . HIS A 1 114 ? -12.25 -10.281 -4.633 1 98.19 114 HIS A N 1
ATOM 926 C CA . HIS A 1 114 ? -13.18 -9.5 -3.82 1 98.19 114 HIS A CA 1
ATOM 927 C C . HIS A 1 114 ? -13.203 -8.047 -4.27 1 98.19 114 HIS A C 1
ATOM 929 O O . HIS A 1 114 ? -12.266 -7.289 -4.008 1 98.19 114 HIS A O 1
ATOM 935 N N . ARG A 1 115 ? -14.297 -7.633 -4.848 1 97 115 ARG A N 1
ATOM 936 C CA . ARG A 1 115 ? -14.445 -6.266 -5.328 1 97 115 ARG A CA 1
ATOM 937 C C . ARG A 1 115 ? -14.875 -5.336 -4.195 1 97 115 ARG A C 1
ATOM 939 O O . ARG A 1 115 ? -15.742 -5.684 -3.395 1 97 115 ARG A O 1
ATOM 946 N N . ASP A 1 116 ? -14.242 -4.301 -4.043 1 95.94 116 ASP A N 1
ATOM 947 C CA . ASP A 1 116 ? -14.586 -3.244 -3.094 1 95.94 116 ASP A CA 1
ATOM 948 C C . ASP A 1 116 ? -15.062 -1.988 -3.82 1 95.94 116 ASP A C 1
ATOM 950 O O . ASP A 1 116 ? -14.25 -1.227 -4.352 1 95.94 116 ASP A O 1
ATOM 954 N N . ASN A 1 117 ? -16.297 -1.672 -3.721 1 94.25 117 ASN A N 1
ATOM 955 C CA . ASN A 1 117 ? -16.891 -0.549 -4.438 1 94.25 117 ASN A CA 1
ATOM 956 C C . ASN A 1 117 ? -16.906 0.715 -3.58 1 94.25 117 ASN A C 1
ATOM 958 O O . ASN A 1 117 ? -17.328 1.776 -4.043 1 94.25 117 ASN A O 1
ATOM 962 N N . SER A 1 118 ? -16.406 0.633 -2.348 1 91.56 118 SER A N 1
ATOM 963 C CA . SER A 1 118 ? -16.438 1.801 -1.472 1 91.56 118 SER A CA 1
ATOM 964 C C . SER A 1 118 ? -15.297 2.758 -1.783 1 91.56 118 SER A C 1
ATOM 966 O O . SER A 1 118 ? -15.289 3.898 -1.314 1 91.56 118 SER A O 1
ATOM 968 N N . LEU A 1 119 ? -14.32 2.268 -2.541 1 92.44 119 LEU A N 1
ATOM 969 C CA . LEU A 1 119 ? -13.164 3.076 -2.922 1 92.44 119 LEU A CA 1
ATOM 970 C C . LEU A 1 119 ? -13.344 3.662 -4.316 1 92.44 119 LEU A C 1
ATOM 972 O O . LEU A 1 119 ? -14.062 3.096 -5.145 1 92.44 119 LEU A O 1
ATOM 976 N N . MET A 1 120 ? -12.758 4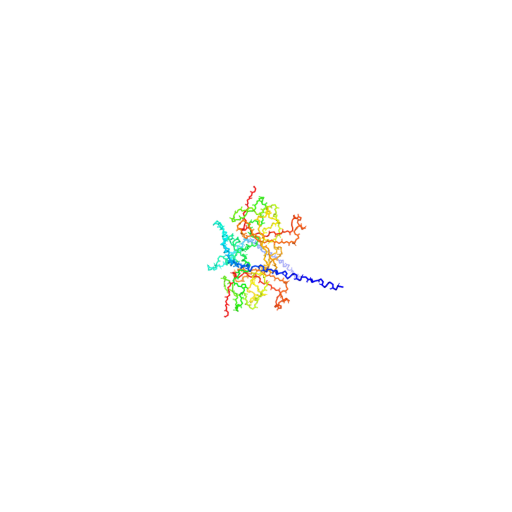.82 -4.496 1 88.88 120 MET A N 1
ATOM 977 C CA . MET A 1 120 ? -12.742 5.422 -5.828 1 88.88 120 MET A CA 1
ATOM 978 C C . MET A 1 120 ? -11.32 5.719 -6.277 1 88.88 120 MET A C 1
ATOM 980 O O . MET A 1 120 ? -10.656 6.598 -5.723 1 88.88 120 MET A O 1
ATOM 984 N N . PRO A 1 121 ? -10.898 4.965 -7.23 1 87.19 121 PRO A N 1
ATOM 985 C CA . PRO A 1 121 ? -11.586 3.955 -8.031 1 87.19 121 PRO A CA 1
ATOM 986 C C . PRO A 1 121 ? -11.773 2.635 -7.289 1 87.19 121 PRO A C 1
ATOM 988 O O . PRO A 1 121 ? -11.008 2.33 -6.367 1 87.19 121 PRO A O 1
ATOM 991 N N . ALA A 1 122 ? -12.773 1.899 -7.762 1 93.62 122 ALA A N 1
ATOM 992 C CA . ALA A 1 122 ? -12.992 0.583 -7.168 1 93.62 122 ALA A CA 1
ATOM 993 C C . ALA A 1 122 ? -11.758 -0.304 -7.332 1 93.62 122 ALA A C 1
ATOM 995 O O . ALA A 1 122 ? -11.023 -0.185 -8.32 1 93.62 122 ALA A O 1
ATOM 996 N N . ARG A 1 123 ? -11.625 -1.18 -6.312 1 94.5 123 ARG A N 1
ATOM 997 C CA . ARG A 1 123 ? -10.5 -2.1 -6.344 1 94.5 123 ARG A CA 1
ATOM 998 C C . ARG A 1 123 ? -10.961 -3.543 -6.184 1 94.5 123 ARG A C 1
ATOM 1000 O O . ARG A 1 123 ? -12.039 -3.799 -5.648 1 94.5 123 ARG A O 1
ATOM 1007 N N . VAL A 1 124 ? -10.18 -4.496 -6.715 1 98.06 124 VAL A N 1
ATOM 1008 C CA . VAL A 1 124 ? -10.461 -5.918 -6.562 1 98.06 124 VAL A CA 1
ATOM 1009 C C . VAL A 1 124 ? -9.312 -6.594 -5.816 1 98.06 124 VAL A C 1
ATOM 1011 O O . VAL A 1 124 ? -8.219 -6.758 -6.363 1 98.06 124 VAL A O 1
ATOM 1014 N N . GLU A 1 125 ? -9.625 -6.984 -4.625 1 98.56 125 GLU A N 1
ATOM 1015 C CA . GLU A 1 125 ? -8.664 -7.715 -3.807 1 98.56 125 GLU A CA 1
ATOM 1016 C C . GLU A 1 125 ? -8.578 -9.18 -4.23 1 98.56 125 GLU A C 1
ATOM 1018 O O . GLU A 1 125 ? -9.602 -9.805 -4.512 1 98.56 125 GLU A O 1
ATOM 1023 N N . ILE A 1 126 ? -7.379 -9.688 -4.203 1 98.88 126 ILE A N 1
ATOM 1024 C CA . ILE A 1 126 ? -7.195 -11.117 -4.418 1 98.88 126 ILE A CA 1
ATOM 1025 C C . ILE A 1 126 ? -6.668 -11.766 -3.143 1 98.88 126 ILE A C 1
ATOM 1027 O O . ILE A 1 126 ? -5.809 -11.203 -2.461 1 98.88 126 ILE A O 1
ATOM 1031 N N . CYS A 1 127 ? -7.215 -12.953 -2.793 1 98.88 127 CYS A N 1
ATOM 1032 C CA . CYS A 1 127 ? -6.867 -13.703 -1.589 1 98.88 127 CYS A CA 1
ATOM 1033 C C . CYS A 1 127 ? -6.648 -15.18 -1.905 1 98.88 127 CYS A C 1
ATOM 1035 O O . CYS A 1 127 ? -7.188 -15.695 -2.887 1 98.88 127 CYS A O 1
ATOM 1037 N N . CYS A 1 128 ? -5.809 -15.812 -1.116 1 98.88 128 CYS A N 1
ATOM 1038 C CA . CYS A 1 128 ? -5.699 -17.266 -1.187 1 98.88 128 CYS A CA 1
ATOM 1039 C C . CYS A 1 128 ? -7.059 -17.922 -0.973 1 98.88 128 CYS A C 1
ATOM 1041 O O . CYS A 1 128 ? -7.746 -17.641 0.007 1 98.88 128 CYS A O 1
ATOM 1043 N N . ALA A 1 129 ? -7.387 -18.828 -1.787 1 98.69 129 ALA A N 1
ATOM 1044 C CA . ALA A 1 129 ? -8.719 -19.422 -1.729 1 98.69 129 ALA A CA 1
ATOM 1045 C C . ALA A 1 129 ? -8.844 -20.375 -0.537 1 98.69 129 ALA A C 1
ATOM 1047 O O . ALA A 1 129 ? -9.953 -20.641 -0.066 1 98.69 129 ALA A O 1
ATOM 1048 N N . ARG A 1 130 ? -7.711 -20.797 -0.079 1 98.19 130 ARG A N 1
ATOM 1049 C CA . ARG A 1 130 ? -7.777 -21.781 0.995 1 98.19 130 ARG A CA 1
ATOM 1050 C C . ARG A 1 130 ? -7.848 -21.109 2.357 1 98.19 130 ARG A C 1
ATOM 1052 O O . ARG A 1 130 ? -8.742 -21.406 3.158 1 98.19 130 ARG A O 1
ATOM 1059 N N . CYS A 1 131 ? -6.977 -20.234 2.613 1 98.19 131 CYS A N 1
ATOM 1060 C CA . CYS A 1 131 ? -6.906 -19.719 3.973 1 98.19 131 CYS A CA 1
ATOM 1061 C C . CYS A 1 131 ? -7.473 -18.297 4.043 1 98.19 131 CYS A C 1
ATOM 1063 O O . CYS A 1 131 ? -7.645 -17.75 5.133 1 98.19 131 CYS A O 1
ATOM 1065 N N . GLY A 1 132 ? -7.699 -17.641 2.916 1 98.38 132 GLY A N 1
ATOM 1066 C CA . GLY A 1 132 ? -8.258 -16.297 2.91 1 98.38 132 GLY A CA 1
ATOM 1067 C C . GLY A 1 132 ? -7.207 -15.211 3.049 1 98.38 132 GLY A C 1
ATOM 1068 O O . GLY A 1 132 ? -7.535 -14.031 3.127 1 98.38 132 GLY A O 1
ATOM 1069 N N . GLY A 1 133 ? -5.93 -15.625 3.002 1 98.69 133 GLY A N 1
ATOM 1070 C CA . GLY A 1 133 ? -4.871 -14.633 3.158 1 98.69 133 GLY A CA 1
ATOM 1071 C C . GLY A 1 133 ? -4.789 -13.656 1.998 1 98.69 133 GLY A C 1
ATOM 1072 O O . GLY A 1 133 ? -4.938 -14.055 0.838 1 98.69 133 GLY A O 1
ATOM 1073 N N . HIS A 1 134 ? -4.594 -12.359 2.344 1 98.81 134 HIS A N 1
ATOM 1074 C CA . HIS A 1 134 ? -4.453 -11.289 1.365 1 98.81 134 HIS A CA 1
ATOM 1075 C C . HIS A 1 134 ? -3.182 -11.461 0.54 1 98.81 134 HIS A C 1
ATOM 1077 O O . HIS A 1 134 ? -2.109 -11.719 1.09 1 98.81 134 HIS A O 1
ATOM 1083 N N . LEU A 1 135 ? -3.328 -11.305 -0.777 1 98.94 135 LEU A N 1
ATOM 1084 C CA . LEU A 1 135 ? -2.18 -11.414 -1.67 1 98.94 135 LEU A CA 1
ATOM 1085 C C . LEU A 1 135 ? -1.832 -10.055 -2.271 1 98.94 135 LEU A C 1
ATOM 1087 O O . LEU A 1 135 ? -0.655 -9.711 -2.393 1 98.94 135 LEU A O 1
ATOM 1091 N N . GLY A 1 136 ? -2.795 -9.359 -2.666 1 98.75 136 GLY A N 1
ATOM 1092 C CA . GLY A 1 136 ? -2.672 -8.102 -3.389 1 98.75 136 GLY A CA 1
ATOM 1093 C C . GLY A 1 136 ? -3.943 -7.711 -4.117 1 98.75 136 GLY A C 1
ATOM 1094 O O . GLY A 1 136 ? -5.043 -7.848 -3.576 1 98.75 136 GLY A O 1
ATOM 1095 N N . HIS A 1 137 ? -3.773 -7.141 -5.297 1 98.69 137 HIS A N 1
ATOM 1096 C CA . HIS A 1 137 ? -4.918 -6.68 -6.074 1 98.69 137 HIS A CA 1
ATOM 1097 C C . HIS A 1 137 ? -4.746 -7 -7.555 1 98.69 137 HIS A C 1
ATOM 1099 O O . HIS A 1 137 ? -3.621 -7.195 -8.023 1 98.69 137 HIS A O 1
ATOM 1105 N N . VAL A 1 138 ? -5.898 -7.07 -8.195 1 98.62 138 VAL A N 1
ATOM 1106 C CA . VAL A 1 138 ? -5.871 -7.336 -9.625 1 98.62 138 VAL A CA 1
ATOM 1107 C C . VAL A 1 138 ? -6.344 -6.105 -10.391 1 98.62 138 VAL A C 1
ATOM 1109 O O . VAL A 1 138 ? -7.297 -5.438 -9.977 1 98.62 138 VAL A O 1
ATOM 1112 N N . PHE A 1 139 ? -5.652 -5.789 -11.438 1 97.19 139 PHE A N 1
ATOM 1113 C CA . PHE A 1 139 ? -5.984 -4.727 -12.383 1 97.19 139 PHE A CA 1
ATOM 1114 C C . PHE A 1 139 ? -6.223 -5.293 -13.773 1 97.19 139 PHE A C 1
ATOM 1116 O O . PHE A 1 139 ? -5.551 -6.234 -14.195 1 97.19 139 PHE A O 1
ATOM 1123 N N . GLU A 1 140 ? -7.156 -4.684 -14.438 1 97.19 140 GLU A N 1
ATOM 1124 C CA . GLU A 1 140 ? -7.516 -5.168 -15.773 1 97.19 140 GLU A CA 1
ATOM 1125 C C . GLU A 1 140 ? -7.5 -4.031 -16.797 1 97.19 140 GLU A C 1
ATOM 1127 O O . GLU A 1 140 ? -7.68 -2.865 -16.438 1 97.19 140 GLU A O 1
ATOM 1132 N N . GLY A 1 141 ? -7.277 -4.402 -18.047 1 96.19 141 GLY A N 1
ATOM 1133 C CA . GLY A 1 141 ? -7.422 -3.463 -19.156 1 96.19 141 GLY A CA 1
ATOM 1134 C C . GLY A 1 141 ? -6.328 -2.41 -19.188 1 96.19 141 GLY A C 1
ATOM 1135 O O . GLY A 1 141 ? -6.555 -1.289 -19.641 1 96.19 141 GLY A O 1
ATOM 1136 N N . GLU A 1 142 ? -5.176 -2.77 -18.734 1 95.81 142 GLU A N 1
ATOM 1137 C CA . GLU A 1 142 ? -4.086 -1.797 -18.703 1 95.81 142 GLU A CA 1
ATOM 1138 C C . GLU A 1 142 ? -3.256 -1.858 -19.984 1 95.81 142 GLU A C 1
ATOM 1140 O O . GLU A 1 142 ? -2.35 -1.046 -20.172 1 95.81 142 GLU A O 1
ATOM 1145 N N . GLY A 1 143 ? -3.488 -2.941 -20.812 1 97.19 143 GLY A N 1
ATOM 1146 C CA . GLY A 1 143 ? -2.844 -3.01 -22.125 1 97.19 143 GLY A CA 1
ATOM 1147 C C . GLY A 1 143 ? -1.653 -3.951 -22.141 1 97.19 143 GLY A C 1
ATOM 1148 O O . GLY A 1 143 ? -0.961 -4.055 -23.156 1 97.19 143 GLY A O 1
ATOM 1149 N N . TRP A 1 144 ? -1.484 -4.68 -21.156 1 96.75 144 TRP A N 1
ATOM 1150 C CA . TRP A 1 144 ? -0.328 -5.562 -21.062 1 96.75 144 TRP A CA 1
ATOM 1151 C C . TRP A 1 144 ? -0.377 -6.645 -22.141 1 96.75 144 TRP A C 1
ATOM 1153 O O . TRP A 1 144 ? 0.657 -7.027 -22.688 1 96.75 144 TRP A O 1
ATOM 1163 N N . LYS A 1 145 ? -1.588 -7.188 -22.312 1 98.19 145 LYS A N 1
ATOM 1164 C CA . LYS A 1 145 ? -1.746 -8.219 -23.344 1 98.19 145 LYS A CA 1
ATOM 1165 C C . LYS A 1 145 ? -1.17 -7.754 -24.672 1 98.19 145 LYS A C 1
ATOM 1167 O O . LYS A 1 145 ? -0.369 -8.461 -25.281 1 98.19 145 LYS A O 1
ATOM 1172 N N . GLN A 1 146 ? -1.572 -6.57 -25.078 1 97.88 146 GLN A N 1
ATOM 1173 C CA . GLN A 1 146 ? -1.136 -6.043 -26.359 1 97.88 146 GLN A CA 1
ATOM 1174 C C . GLN A 1 146 ? 0.34 -5.656 -26.328 1 97.88 146 GLN A C 1
ATOM 1176 O O . GLN A 1 146 ? 1.09 -5.961 -27.25 1 97.88 146 GLN A O 1
ATOM 1181 N N . LEU A 1 147 ? 0.762 -5.043 -25.266 1 97 147 LEU A N 1
ATOM 1182 C CA . LEU A 1 147 ? 2.109 -4.492 -25.172 1 97 147 LEU A CA 1
ATOM 1183 C C . LEU A 1 147 ? 3.145 -5.609 -25.078 1 97 147 LEU A C 1
ATOM 1185 O O . LEU A 1 147 ? 4.242 -5.488 -25.625 1 97 147 LEU A O 1
ATOM 1189 N N . LEU A 1 148 ? 2.791 -6.723 -24.375 1 97.75 148 LEU A N 1
ATOM 1190 C CA . LEU A 1 148 ? 3.779 -7.758 -24.094 1 97.75 148 LEU A CA 1
ATOM 1191 C C . LEU A 1 148 ? 3.344 -9.094 -24.672 1 97.75 148 LEU A C 1
ATOM 1193 O O . LEU A 1 148 ? 3.969 -10.125 -24.406 1 97.75 148 LEU A O 1
ATOM 1197 N N . ASN A 1 149 ? 2.266 -9.125 -25.406 1 97.94 149 ASN A N 1
ATOM 1198 C CA . ASN A 1 149 ? 1.719 -10.336 -26 1 97.94 149 ASN A CA 1
ATOM 1199 C C . ASN A 1 149 ? 1.431 -11.406 -24.953 1 97.94 149 ASN A C 1
ATOM 1201 O O . ASN A 1 149 ? 1.855 -12.555 -25.094 1 97.94 149 ASN A O 1
ATOM 1205 N N . LEU A 1 150 ? 0.823 -10.984 -23.953 1 98.31 150 LEU A N 1
ATOM 1206 C CA . LEU A 1 150 ? 0.434 -11.898 -22.875 1 98.31 150 LEU A CA 1
ATOM 1207 C C . LEU A 1 150 ? -0.906 -12.555 -23.188 1 98.31 150 LEU A C 1
ATOM 1209 O O . LEU A 1 150 ? -1.7 -12.023 -23.969 1 98.31 150 LEU A O 1
ATOM 1213 N N . PRO A 1 151 ? -1.162 -13.656 -22.547 1 98.44 151 PRO A N 1
ATOM 1214 C CA . PRO A 1 151 ? -2.432 -14.344 -22.781 1 98.44 151 PRO A CA 1
ATOM 1215 C C . PRO A 1 151 ? -3.633 -13.57 -22.25 1 98.44 151 PRO A C 1
ATOM 1217 O O . PRO A 1 151 ? -4.746 -13.727 -22.75 1 98.44 151 PRO A O 1
ATOM 1220 N N . LYS A 1 152 ? -3.482 -12.797 -21.25 1 98.25 152 LYS A N 1
ATOM 1221 C CA . LYS A 1 152 ? -4.555 -12.031 -20.609 1 98.25 152 LYS A CA 1
ATOM 1222 C C . LYS A 1 152 ? -4.133 -10.586 -20.359 1 98.25 152 LYS A C 1
ATOM 1224 O O . LYS A 1 152 ? -2.939 -10.297 -20.25 1 98.25 152 LYS A O 1
ATOM 1229 N N . ASP A 1 153 ? -5.18 -9.758 -20.344 1 98.44 153 ASP A N 1
ATOM 1230 C CA . ASP A 1 153 ? -4.918 -8.359 -20.031 1 98.44 153 ASP A CA 1
ATOM 1231 C C . ASP A 1 153 ? -5.258 -8.055 -18.578 1 98.44 153 ASP A C 1
ATOM 1233 O O . ASP A 1 153 ? -6.098 -7.195 -18.297 1 98.44 153 ASP A O 1
ATOM 1237 N N . THR A 1 154 ? -4.551 -8.805 -17.734 1 98.56 154 THR A N 1
ATOM 1238 C CA . THR A 1 154 ? -4.727 -8.688 -16.297 1 98.56 154 THR A CA 1
ATOM 1239 C C . THR A 1 154 ? -3.373 -8.633 -15.586 1 98.56 154 THR A C 1
ATOM 1241 O O . THR A 1 154 ? -2.418 -9.289 -16.016 1 98.56 154 THR A O 1
ATOM 1244 N N . ARG A 1 155 ? -3.307 -7.844 -14.633 1 98.62 155 ARG A N 1
ATOM 1245 C CA . ARG A 1 155 ? -2.145 -7.805 -13.75 1 98.62 155 ARG A CA 1
ATOM 1246 C C . ARG A 1 155 ? -2.541 -8.094 -12.305 1 98.62 155 ARG A C 1
ATOM 1248 O O . ARG A 1 155 ? -3.213 -7.281 -11.664 1 98.62 155 ARG A O 1
ATOM 1255 N N . HIS A 1 156 ? -2.189 -9.266 -11.859 1 98.88 156 HIS A N 1
ATOM 1256 C CA . HIS A 1 156 ? -2.199 -9.531 -10.43 1 98.88 156 HIS A CA 1
ATOM 1257 C C . HIS A 1 156 ? -0.967 -8.945 -9.75 1 98.88 156 HIS A C 1
ATOM 1259 O O . HIS A 1 156 ? 0.147 -9.438 -9.938 1 98.88 156 HIS A O 1
ATOM 1265 N N . CYS A 1 157 ? -1.12 -7.906 -9.07 1 98.56 157 CYS A N 1
ATOM 1266 C CA . CYS A 1 157 ? -0.041 -7.258 -8.336 1 98.56 157 CYS A CA 1
ATOM 1267 C C . CYS A 1 157 ? 0.052 -7.797 -6.914 1 98.56 157 CYS A C 1
ATOM 1269 O O . CYS A 1 157 ? -0.83 -7.543 -6.094 1 98.56 157 CYS A O 1
ATOM 1271 N N . VAL A 1 158 ? 1.109 -8.523 -6.617 1 98.94 158 VAL A N 1
ATOM 1272 C CA . VAL A 1 158 ? 1.116 -9.43 -5.469 1 98.94 158 VAL A CA 1
ATOM 1273 C C . VAL A 1 158 ? 2.27 -9.07 -4.535 1 98.94 158 VAL A C 1
ATOM 1275 O O . VAL A 1 158 ? 3.387 -8.812 -4.992 1 98.94 158 VAL A O 1
ATOM 1278 N N . ASN A 1 159 ? 1.967 -9.047 -3.238 1 98.88 159 ASN A N 1
ATOM 1279 C CA . ASN A 1 159 ? 3.043 -8.906 -2.262 1 98.88 159 ASN A CA 1
ATOM 1280 C C . ASN A 1 159 ? 3.949 -10.133 -2.248 1 98.88 159 ASN A C 1
ATOM 1282 O O . ASN A 1 159 ? 3.479 -11.258 -2.062 1 98.88 159 ASN A O 1
ATOM 1286 N N . SER A 1 160 ? 5.242 -9.914 -2.33 1 98.88 160 SER A N 1
ATOM 1287 C CA . SER A 1 160 ? 6.188 -11.016 -2.182 1 98.88 160 SER A CA 1
ATOM 1288 C C . SER A 1 160 ? 6.027 -11.703 -0.829 1 98.88 160 SER A C 1
ATOM 1290 O O . SER A 1 160 ? 6.156 -12.922 -0.729 1 98.88 160 SER A O 1
ATOM 1292 N N . ALA A 1 161 ? 5.719 -10.914 0.207 1 98.75 161 ALA A N 1
ATOM 1293 C CA . ALA A 1 161 ? 5.621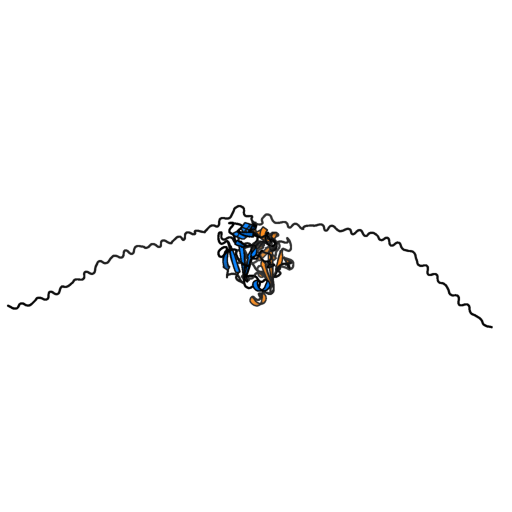 -11.406 1.579 1 98.75 161 ALA A CA 1
ATOM 1294 C C . ALA A 1 161 ? 4.523 -12.461 1.704 1 98.75 161 ALA A C 1
ATOM 1296 O O . ALA A 1 161 ? 4.492 -13.219 2.676 1 98.75 161 ALA A O 1
ATOM 1297 N N . SER A 1 162 ? 3.639 -12.508 0.779 1 98.88 162 SER A N 1
ATOM 1298 C CA . SER A 1 162 ? 2.525 -13.445 0.85 1 98.88 162 SER A CA 1
ATOM 1299 C C . SER A 1 162 ? 2.854 -14.75 0.126 1 98.88 162 SER A C 1
ATOM 1301 O O . SER A 1 162 ? 2.033 -15.664 0.084 1 98.88 162 SER A O 1
ATOM 1303 N N . LEU A 1 163 ? 4.059 -14.852 -0.35 1 98.88 163 LEU A N 1
ATOM 1304 C CA . LEU A 1 163 ? 4.406 -15.961 -1.228 1 98.88 163 LEU A CA 1
ATOM 1305 C C . LEU A 1 163 ? 5.605 -16.734 -0.679 1 98.88 163 LEU A C 1
ATOM 1307 O O . LEU A 1 163 ? 6.41 -16.188 0.075 1 98.88 163 LEU A O 1
ATOM 1311 N N . ASN A 1 164 ? 5.613 -17.953 -1.062 1 98.75 164 ASN A N 1
ATOM 1312 C CA . ASN A 1 164 ? 6.809 -18.781 -1.024 1 98.75 164 ASN A CA 1
ATOM 1313 C C . ASN A 1 164 ? 7.055 -19.484 -2.363 1 98.75 164 ASN A C 1
ATOM 1315 O O . ASN A 1 164 ? 6.164 -20.141 -2.893 1 98.75 164 ASN A O 1
ATOM 1319 N N . LEU A 1 165 ? 8.242 -19.297 -2.898 1 98.81 165 LEU A N 1
ATOM 1320 C CA . LEU A 1 165 ? 8.555 -19.938 -4.176 1 98.81 165 LEU A CA 1
ATOM 1321 C C . LEU A 1 165 ? 9.133 -21.328 -3.961 1 98.81 165 LEU A C 1
ATOM 1323 O O . LEU A 1 165 ? 10.125 -21.5 -3.236 1 98.81 165 LEU A O 1
ATOM 1327 N N . LYS A 1 166 ? 8.5 -22.328 -4.508 1 98.62 166 LYS A N 1
ATOM 1328 C CA . LYS A 1 166 ? 9.078 -23.656 -4.641 1 98.62 166 LYS A CA 1
ATOM 1329 C C . LYS A 1 166 ? 9.648 -23.875 -6.035 1 98.62 166 LYS A C 1
ATOM 1331 O O . LYS A 1 166 ? 8.898 -24.016 -7.008 1 98.62 166 LYS A O 1
ATOM 1336 N N . LYS A 1 167 ? 10.914 -24.062 -6.035 1 97.94 167 LYS A N 1
ATOM 1337 C CA . LYS A 1 167 ? 11.625 -24.172 -7.305 1 97.94 167 LYS A CA 1
ATOM 1338 C C . LYS A 1 167 ? 11.461 -25.562 -7.918 1 97.94 167 LYS A C 1
ATOM 1340 O O . LYS A 1 167 ? 11.211 -26.531 -7.203 1 97.94 167 LYS A O 1
ATOM 1345 N N . ASP A 1 168 ? 11.633 -25.531 -9.219 1 95.38 168 ASP A N 1
ATOM 1346 C CA . ASP A 1 168 ? 11.609 -26.812 -9.938 1 95.38 168 ASP A CA 1
ATOM 1347 C C . ASP A 1 168 ? 12.859 -27.641 -9.641 1 95.38 168 ASP A C 1
ATOM 1349 O O . ASP A 1 168 ? 13.922 -27.078 -9.336 1 95.38 168 ASP A O 1
ATOM 1353 N N . MET B 1 1 ? 78.375 60.531 -55.844 1 28.72 1 MET B N 1
ATOM 1354 C CA . MET B 1 1 ? 78.875 59.906 -54.625 1 28.72 1 MET B CA 1
ATOM 1355 C C . MET B 1 1 ? 77.75 59.156 -53.906 1 28.72 1 MET B C 1
ATOM 1357 O O . MET B 1 1 ? 76.688 59.75 -53.562 1 28.72 1 MET B O 1
ATOM 1361 N N . ASN B 1 2 ? 77.562 57.781 -54.188 1 29.59 2 ASN B N 1
ATOM 1362 C CA . ASN B 1 2 ? 76.625 56.656 -54.094 1 29.59 2 ASN B CA 1
ATOM 1363 C C . ASN B 1 2 ? 76.375 56.219 -52.656 1 29.59 2 ASN B C 1
ATOM 1365 O O . ASN B 1 2 ? 77.188 55.438 -52.125 1 29.59 2 ASN B O 1
ATOM 1369 N N . LYS B 1 3 ? 76 57.156 -51.688 1 30.81 3 LYS B N 1
ATOM 1370 C CA . LYS B 1 3 ? 76.062 57 -50.219 1 30.81 3 LYS B CA 1
ATOM 1371 C C . LYS B 1 3 ? 75.125 55.844 -49.781 1 30.81 3 LYS B C 1
ATOM 1373 O O . LYS B 1 3 ? 73.875 55.938 -49.906 1 30.81 3 LYS B O 1
ATOM 1378 N N . TRP B 1 4 ? 75.562 54.5 -49.875 1 33.47 4 TRP B N 1
ATOM 1379 C CA . TRP B 1 4 ? 75 53.156 -49.594 1 33.47 4 TRP B CA 1
ATOM 1380 C C . TRP B 1 4 ? 74.688 53 -48.125 1 33.47 4 TRP B C 1
ATOM 1382 O O . TRP B 1 4 ? 75.562 52.969 -47.25 1 33.47 4 TRP B O 1
ATOM 1392 N N . SER B 1 5 ? 73.625 53.75 -47.562 1 32.56 5 SER B N 1
ATOM 1393 C CA . SER B 1 5 ? 73.312 53.844 -46.125 1 32.56 5 SER B CA 1
ATOM 1394 C C . SER B 1 5 ? 73.062 52.5 -45.531 1 32.56 5 SER B C 1
ATOM 1396 O O . SER B 1 5 ? 72.25 51.75 -46.062 1 32.56 5 SER B O 1
ATOM 1398 N N . ARG B 1 6 ? 73.938 51.812 -44.812 1 32.09 6 ARG B N 1
ATOM 1399 C CA . ARG B 1 6 ? 74.125 50.5 -44.188 1 32.09 6 ARG B CA 1
ATOM 1400 C C . ARG B 1 6 ? 73 50.25 -43.156 1 32.09 6 ARG B C 1
ATOM 1402 O O . ARG B 1 6 ? 72.875 51 -42.188 1 32.09 6 ARG B O 1
ATOM 1409 N N . LEU B 1 7 ? 71.75 49.781 -43.5 1 34.78 7 LEU B N 1
ATOM 1410 C CA . LEU B 1 7 ? 70.625 49.562 -42.656 1 34.78 7 LEU B CA 1
ATOM 1411 C C . LEU B 1 7 ? 70.875 48.5 -41.594 1 34.78 7 LEU B C 1
ATOM 1413 O O . LEU B 1 7 ? 71.312 47.375 -41.906 1 34.78 7 LEU B O 1
ATOM 1417 N N . TYR B 1 8 ? 71.438 48.906 -40.406 1 31.25 8 TYR B N 1
ATOM 1418 C CA . TYR B 1 8 ? 71.875 48.031 -39.312 1 31.25 8 TYR B CA 1
ATOM 1419 C C . TYR B 1 8 ? 70.688 47.188 -38.781 1 31.25 8 TYR B C 1
ATOM 1421 O O . TYR B 1 8 ? 69.625 47.719 -38.469 1 31.25 8 TYR B O 1
ATOM 1429 N N . VAL B 1 9 ? 70.562 45.906 -39.188 1 32.44 9 VAL B N 1
ATOM 1430 C CA . VAL B 1 9 ? 69.562 44.875 -38.875 1 32.44 9 VAL B CA 1
ATOM 1431 C C . VAL B 1 9 ? 69.688 44.531 -37.375 1 32.44 9 VAL B C 1
ATOM 1433 O O . VAL B 1 9 ? 70.688 44.062 -36.906 1 32.44 9 VAL B O 1
ATOM 1436 N N . ILE B 1 10 ? 69.125 45.375 -36.5 1 32.09 10 ILE B N 1
ATOM 1437 C CA . ILE B 1 10 ? 69.25 45.188 -35.062 1 32.09 10 ILE B CA 1
ATOM 1438 C C . ILE B 1 10 ? 68.625 43.844 -34.656 1 32.09 10 ILE B C 1
ATOM 1440 O O . ILE B 1 10 ? 67.5 43.562 -34.969 1 32.09 10 ILE B O 1
ATOM 1444 N N . THR B 1 11 ? 69.375 42.781 -34.625 1 31.34 11 THR B N 1
ATOM 1445 C CA . THR B 1 11 ? 69.125 41.375 -34.25 1 31.34 11 THR B CA 1
ATOM 1446 C C . THR B 1 11 ? 68.562 41.312 -32.812 1 31.34 11 THR B C 1
ATOM 1448 O O . THR B 1 11 ? 69.312 41.562 -31.859 1 31.34 11 THR B O 1
ATOM 1451 N N . VAL B 1 12 ? 67.438 41.906 -32.5 1 31.84 12 VAL B N 1
ATOM 1452 C CA . VAL B 1 12 ? 66.938 41.938 -31.141 1 31.84 12 VAL B CA 1
ATOM 1453 C C . VAL B 1 12 ? 66.812 40.5 -30.609 1 31.84 12 VAL B C 1
ATOM 1455 O O . VAL B 1 12 ? 66.062 39.688 -31.188 1 31.84 12 VAL B O 1
ATOM 1458 N N . ARG B 1 13 ? 67.812 39.969 -29.984 1 30.52 13 ARG B N 1
ATOM 1459 C CA . ARG B 1 13 ? 67.875 38.688 -29.344 1 30.52 13 ARG B CA 1
ATOM 1460 C C . ARG B 1 13 ? 66.812 38.531 -28.281 1 30.52 13 ARG B C 1
ATOM 1462 O O . ARG B 1 13 ? 66.812 39.25 -27.281 1 30.52 13 ARG B O 1
ATOM 1469 N N . ARG B 1 14 ? 65.562 38.344 -28.609 1 31.42 14 ARG B N 1
ATOM 1470 C CA . ARG B 1 14 ? 64.5 38.156 -27.641 1 31.42 14 ARG B CA 1
ATOM 1471 C C . ARG B 1 14 ? 64.75 37 -26.703 1 31.42 14 ARG B C 1
ATOM 1473 O O . ARG B 1 14 ? 64.938 35.875 -27.141 1 31.42 14 ARG B O 1
ATOM 1480 N N . THR B 1 15 ? 65.5 37.25 -25.594 1 30.2 15 THR B N 1
ATOM 1481 C CA . THR B 1 15 ? 65.812 36.25 -24.562 1 30.2 15 THR B CA 1
ATOM 1482 C C . THR B 1 15 ? 64.562 35.562 -24.031 1 30.2 15 THR B C 1
ATOM 1484 O O . THR B 1 15 ? 63.594 36.219 -23.703 1 30.2 15 THR B O 1
ATOM 1487 N N . PHE B 1 16 ? 64.25 34.469 -24.562 1 33.69 16 PHE B N 1
ATOM 1488 C CA . PHE B 1 16 ? 63.094 33.625 -24.203 1 33.69 16 PHE B CA 1
ATOM 1489 C C . PHE B 1 16 ? 63.156 33.25 -22.734 1 33.69 16 PHE B C 1
ATOM 1491 O O . PHE B 1 16 ? 64.125 32.656 -22.281 1 33.69 16 PHE B O 1
ATOM 1498 N N . PRO B 1 17 ? 62.625 34.125 -21.844 1 32.62 17 PRO B N 1
ATOM 1499 C CA . PRO B 1 17 ? 62.719 33.875 -20.406 1 32.62 17 PRO B CA 1
ATOM 1500 C C . PRO B 1 17 ? 62.5 32.406 -20.047 1 32.62 17 PRO B C 1
ATOM 1502 O O . PRO B 1 17 ? 61.969 31.641 -20.859 1 32.62 17 PRO B O 1
ATOM 1505 N N . GLY B 1 18 ? 63.062 32.031 -18.859 1 27.03 18 GLY B N 1
ATOM 1506 C CA . GLY B 1 18 ? 63.344 30.812 -18.109 1 27.03 18 GLY B CA 1
ATOM 1507 C C . GLY B 1 18 ? 62.125 29.922 -17.922 1 27.03 18 GLY B C 1
ATOM 1508 O O . GLY B 1 18 ? 61 30.391 -18.031 1 27.03 18 GLY B O 1
ATOM 1509 N N . ARG B 1 19 ? 62.312 28.625 -18.188 1 29.05 19 ARG B N 1
ATOM 1510 C CA . ARG B 1 19 ? 61.469 27.453 -18.047 1 29.05 19 ARG B CA 1
ATOM 1511 C C . ARG B 1 19 ? 60.844 27.375 -16.641 1 29.05 19 ARG B C 1
ATOM 1513 O O . ARG B 1 19 ? 61.562 27.141 -15.664 1 29.05 19 ARG B O 1
ATOM 1520 N N . ARG B 1 20 ? 60.094 28.359 -16.25 1 29.5 20 ARG B N 1
ATOM 1521 C CA . ARG B 1 20 ? 59.5 28.188 -14.93 1 29.5 20 ARG B CA 1
ATOM 1522 C C . ARG B 1 20 ? 58.969 26.781 -14.727 1 29.5 20 ARG B C 1
ATOM 1524 O O . ARG B 1 20 ? 58.219 26.25 -15.562 1 29.5 20 ARG B O 1
ATOM 1531 N N . ASN B 1 21 ? 59.844 26 -14.148 1 27.19 21 ASN B N 1
ATOM 1532 C CA . ASN B 1 21 ? 59.5 24.672 -13.664 1 27.19 21 ASN B CA 1
ATOM 1533 C C . ASN B 1 21 ? 58.156 24.672 -12.977 1 27.19 21 ASN B C 1
ATOM 1535 O O . ASN B 1 21 ? 57.969 25.312 -11.945 1 27.19 21 ASN B O 1
ATOM 1539 N N . ILE B 1 22 ? 57.094 24.719 -13.734 1 29.47 22 ILE B N 1
ATOM 1540 C CA . ILE B 1 22 ? 55.781 24.609 -13.156 1 29.47 22 ILE B CA 1
ATOM 1541 C C . ILE B 1 22 ? 55.719 23.359 -12.266 1 29.47 22 ILE B C 1
ATOM 1543 O O . ILE B 1 22 ? 55.938 22.25 -12.734 1 29.47 22 ILE B O 1
ATOM 1547 N N . VAL B 1 23 ? 56.281 23.516 -11.031 1 26.72 23 VAL B N 1
ATOM 1548 C CA . VAL B 1 23 ? 56.031 22.5 -10.016 1 26.72 23 VAL B CA 1
ATOM 1549 C C . VAL B 1 23 ? 54.594 22.031 -10.078 1 26.72 23 VAL B C 1
ATOM 1551 O O . VAL B 1 23 ? 53.656 22.828 -9.914 1 26.72 23 VAL B O 1
ATOM 1554 N N . LEU B 1 24 ? 54.375 21.156 -10.961 1 25.94 24 LEU B N 1
ATOM 1555 C CA . LEU B 1 24 ? 53.125 20.406 -10.938 1 25.94 24 LEU B CA 1
ATOM 1556 C C . LEU B 1 24 ? 52.781 19.922 -9.523 1 25.94 24 LEU B C 1
ATOM 1558 O O . LEU B 1 24 ? 53.469 19.016 -9.008 1 25.94 24 LEU B O 1
ATOM 1562 N N . THR B 1 25 ? 52.688 20.859 -8.594 1 28.2 25 THR B N 1
ATOM 1563 C CA . THR B 1 25 ? 52.188 20.375 -7.32 1 28.2 25 THR B CA 1
ATOM 1564 C C . THR B 1 25 ? 51.094 19.328 -7.535 1 28.2 25 THR B C 1
ATOM 1566 O O . THR B 1 25 ? 50.219 19.516 -8.359 1 28.2 25 THR B O 1
ATOM 1569 N N . GLN B 1 26 ? 51.5 18.094 -7.371 1 26.53 26 GLN B N 1
ATOM 1570 C CA . GLN B 1 26 ? 50.656 16.906 -7.188 1 26.53 26 GLN B CA 1
ATOM 1571 C C . GLN B 1 26 ? 49.438 17.219 -6.312 1 26.53 26 GLN B C 1
ATOM 1573 O O . GLN B 1 26 ? 49.594 17.453 -5.109 1 26.53 26 GLN B O 1
ATOM 1578 N N . TYR B 1 27 ? 48.594 18.125 -6.676 1 26.81 27 TYR B N 1
ATOM 1579 C CA . TYR B 1 27 ? 47.281 18.219 -6.016 1 26.81 27 TYR B CA 1
ATOM 1580 C C . TYR B 1 27 ? 46.688 16.844 -5.801 1 26.81 27 TYR B C 1
ATOM 1582 O O . TYR B 1 27 ? 46.219 16.203 -6.75 1 26.81 27 TYR B O 1
ATOM 1590 N N . TRP B 1 28 ? 47.406 15.891 -5.086 1 27.67 28 TRP B N 1
ATOM 1591 C CA . TRP B 1 28 ? 46.781 14.703 -4.523 1 27.67 28 TRP B CA 1
ATOM 1592 C C . TRP B 1 28 ? 45.375 15.023 -4.008 1 27.67 28 TRP B C 1
ATOM 1594 O O . TRP B 1 28 ? 45.188 15.984 -3.26 1 27.67 28 TRP B O 1
ATOM 1604 N N . ASN B 1 29 ? 44.406 14.688 -4.828 1 26.86 29 ASN B N 1
ATOM 1605 C CA . ASN B 1 29 ? 42.938 14.617 -4.672 1 26.86 29 ASN B CA 1
ATOM 1606 C C . ASN B 1 29 ? 42.562 14.062 -3.307 1 26.86 29 ASN B C 1
ATOM 1608 O O . ASN B 1 29 ? 42.812 12.891 -3.014 1 26.86 29 ASN B O 1
ATOM 1612 N N . LYS B 1 30 ? 42.812 14.758 -2.205 1 28.91 30 LYS B N 1
ATOM 1613 C CA . LYS B 1 30 ? 42.125 14.406 -0.97 1 28.91 30 LYS B CA 1
ATOM 1614 C C . LYS B 1 30 ? 40.656 14.031 -1.245 1 28.91 30 LYS B C 1
ATOM 1616 O O . LYS B 1 30 ? 39.875 14.867 -1.686 1 28.91 30 LYS B O 1
ATOM 1621 N N . SER B 1 31 ? 40.375 12.867 -1.745 1 28.64 31 SER B N 1
ATOM 1622 C CA . SER B 1 31 ? 39.062 12.289 -1.71 1 28.64 31 SER B CA 1
ATOM 1623 C C . SER B 1 31 ? 38.406 12.492 -0.347 1 28.64 31 SER B C 1
ATOM 1625 O O . SER B 1 31 ? 38.906 12.023 0.67 1 28.64 31 SER B O 1
ATOM 1627 N N . LYS B 1 32 ? 37.906 13.617 0.015 1 28.89 32 LYS B N 1
ATOM 1628 C CA . LYS B 1 32 ? 37.031 13.766 1.166 1 28.89 32 LYS B CA 1
ATOM 1629 C C . LYS B 1 32 ? 36.125 12.531 1.336 1 28.89 32 LYS B C 1
ATOM 1631 O O . LYS B 1 32 ? 35.375 12.18 0.431 1 28.89 32 LYS B O 1
ATOM 1636 N N . LYS B 1 33 ? 36.531 11.562 2.029 1 30.95 33 LYS B N 1
ATOM 1637 C CA . LYS B 1 33 ? 35.656 10.562 2.617 1 30.95 33 LYS B CA 1
ATOM 1638 C C . LYS B 1 33 ? 34.312 11.172 3.021 1 30.95 33 LYS B C 1
ATOM 1640 O O . LYS B 1 33 ? 34.281 12.078 3.857 1 30.95 33 LYS B O 1
ATOM 1645 N N . MET B 1 34 ? 33.406 11.414 2.152 1 31.08 34 MET B N 1
ATOM 1646 C CA . MET B 1 34 ? 32.031 11.625 2.578 1 31.08 34 MET B CA 1
ATOM 1647 C C . MET B 1 34 ? 31.719 10.859 3.865 1 31.08 34 MET B C 1
ATOM 1649 O O . MET B 1 34 ? 31.875 9.641 3.916 1 31.08 34 MET B O 1
ATOM 1653 N N . SER B 1 35 ? 32.094 11.344 4.973 1 33.31 35 SER B N 1
ATOM 1654 C CA . SER B 1 35 ? 31.531 10.781 6.188 1 33.31 35 SER B CA 1
ATOM 1655 C C . SER B 1 35 ? 30.141 10.219 5.93 1 33.31 35 SER B C 1
ATOM 1657 O O . SER B 1 35 ? 29.281 10.891 5.34 1 33.31 35 SER B O 1
ATOM 1659 N N . ASP B 1 36 ? 29.922 9.055 5.535 1 35.44 36 ASP B N 1
ATOM 1660 C CA . ASP B 1 36 ? 28.703 8.273 5.664 1 35.44 36 ASP B CA 1
ATOM 1661 C C . ASP B 1 36 ? 27.906 8.695 6.898 1 35.44 36 ASP B C 1
ATOM 1663 O O . ASP B 1 36 ? 28.094 8.141 7.984 1 35.44 36 ASP B O 1
ATOM 1667 N N . GLU B 1 37 ? 27.984 9.883 7.461 1 37.28 37 GLU B N 1
ATOM 1668 C CA . GLU B 1 37 ? 26.922 10.289 8.383 1 37.28 37 GLU B CA 1
ATOM 1669 C C . GLU B 1 37 ? 25.594 9.656 8.008 1 37.28 37 GLU B C 1
ATOM 1671 O O . GLU B 1 37 ? 24.891 10.133 7.105 1 37.28 37 GLU B O 1
ATOM 1676 N N . SER B 1 38 ? 25.438 8.422 7.738 1 42.38 38 SER B N 1
ATOM 1677 C CA . SER B 1 38 ? 24.172 7.719 7.816 1 42.38 38 SER B CA 1
ATOM 1678 C C . SER B 1 38 ? 23.234 8.391 8.82 1 42.38 38 SER B C 1
ATOM 1680 O O . SER B 1 38 ? 23.531 8.422 10.023 1 42.38 38 SER B O 1
ATOM 1682 N N . ASN B 1 39 ? 22.797 9.656 8.844 1 50.78 39 ASN B N 1
ATOM 1683 C CA . ASN B 1 39 ? 21.766 10.273 9.664 1 50.78 39 ASN B CA 1
ATOM 1684 C C . ASN B 1 39 ? 20.781 9.234 10.188 1 50.78 39 ASN B C 1
ATOM 1686 O O . ASN B 1 39 ? 19.844 8.836 9.484 1 50.78 39 ASN B O 1
ATOM 1690 N N . ASP B 1 40 ? 21.031 8.281 11.047 1 72.25 40 ASP B N 1
ATOM 1691 C CA . ASP B 1 40 ? 20.297 7.215 11.711 1 72.25 40 ASP B CA 1
ATOM 1692 C C . ASP B 1 40 ? 19.016 7.75 12.352 1 72.25 40 ASP B C 1
ATOM 1694 O O . ASP B 1 40 ? 19.078 8.531 13.305 1 72.25 40 ASP B O 1
ATOM 1698 N N . VAL B 1 41 ? 17.938 7.812 11.703 1 85.56 41 VAL B N 1
ATOM 1699 C CA . VAL B 1 41 ? 16.641 8.141 12.281 1 85.56 41 VAL B CA 1
ATOM 1700 C C . VAL B 1 41 ? 16.438 7.348 13.57 1 85.56 41 VAL B C 1
ATOM 1702 O O . VAL B 1 41 ? 16.703 6.148 13.625 1 85.56 41 VAL B O 1
ATOM 1705 N N . LYS B 1 42 ? 16.266 8.156 14.602 1 92.88 42 LYS B N 1
ATOM 1706 C CA . LYS B 1 42 ? 15.844 7.5 15.836 1 92.88 42 LYS B CA 1
ATOM 1707 C C . LYS B 1 42 ? 14.352 7.191 15.812 1 92.88 42 LYS B C 1
ATOM 1709 O O . LYS B 1 42 ? 13.531 8.094 15.641 1 92.88 42 LYS B O 1
ATOM 1714 N N . TRP B 1 43 ? 14.078 5.941 16.031 1 96.06 43 TRP B N 1
ATOM 1715 C CA . TRP B 1 43 ? 12.688 5.512 16.078 1 96.06 43 TRP B CA 1
ATOM 1716 C C . TRP B 1 43 ? 12.203 5.402 17.531 1 96.06 43 TRP B C 1
ATOM 1718 O O . TRP B 1 43 ? 12.812 4.707 18.344 1 96.06 43 TRP B O 1
ATOM 1728 N N . ASN B 1 44 ? 11.133 6.109 17.766 1 95.44 44 ASN B N 1
ATOM 1729 C CA . ASN B 1 44 ? 10.531 6.098 19.094 1 95.44 44 ASN B CA 1
ATOM 1730 C C . ASN B 1 44 ? 10.164 4.684 19.531 1 95.44 44 ASN B C 1
ATOM 1732 O O . ASN B 1 44 ? 9.461 3.971 18.812 1 95.44 44 ASN B O 1
ATOM 1736 N N . ASP B 1 45 ? 10.539 4.262 20.703 1 94.44 45 ASP B N 1
ATOM 1737 C CA . ASP B 1 45 ? 10.328 2.914 21.219 1 94.44 45 ASP B CA 1
ATOM 1738 C C . ASP B 1 45 ? 8.844 2.641 21.453 1 94.44 45 ASP B C 1
ATOM 1740 O O . ASP B 1 45 ? 8.43 1.484 21.578 1 94.44 45 ASP B O 1
ATOM 1744 N N . ALA B 1 46 ? 8.078 3.662 21.516 1 96.62 46 ALA B N 1
ATOM 1745 C CA . ALA B 1 46 ? 6.652 3.508 21.812 1 96.62 46 ALA B CA 1
ATOM 1746 C C . ALA B 1 46 ? 5.855 3.203 20.547 1 96.62 46 ALA B C 1
ATOM 1748 O O . ALA B 1 46 ? 4.66 2.912 20.625 1 96.62 46 ALA B O 1
ATOM 1749 N N . LEU B 1 47 ? 6.492 3.193 19.391 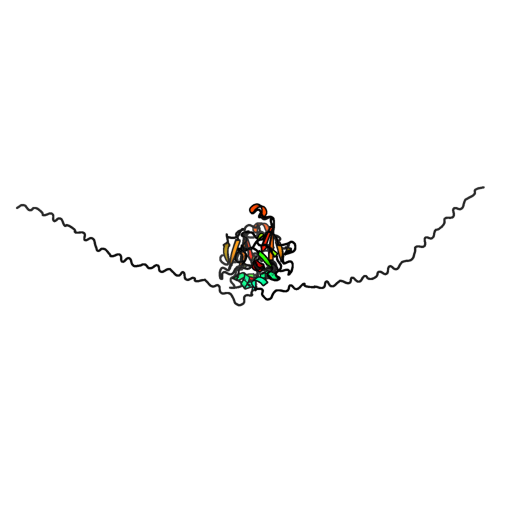1 97.12 47 LEU B N 1
ATOM 1750 C CA . LEU B 1 47 ? 5.781 2.908 18.156 1 97.12 47 LEU B CA 1
ATOM 1751 C C . LEU B 1 47 ? 5.281 1.468 18.125 1 97.12 47 LEU B C 1
ATOM 1753 O O . LEU B 1 47 ? 6.008 0.549 18.516 1 97.12 47 LEU B O 1
ATOM 1757 N N . THR B 1 48 ? 4.043 1.382 17.672 1 95.81 48 THR B N 1
ATOM 1758 C CA . THR B 1 48 ? 3.516 0.04 17.453 1 95.81 48 THR B CA 1
ATOM 1759 C C . THR B 1 48 ? 4.191 -0.607 16.234 1 95.81 48 THR B C 1
ATOM 1761 O O . THR B 1 48 ? 4.828 0.077 15.438 1 95.81 48 THR B O 1
ATOM 1764 N N . PRO B 1 49 ? 3.998 -1.907 16.094 1 94.19 49 PRO B N 1
ATOM 1765 C CA . PRO B 1 49 ? 4.562 -2.574 14.914 1 94.19 49 PRO B CA 1
ATOM 1766 C C . PRO B 1 49 ? 4.043 -1.995 13.602 1 94.19 49 PRO B C 1
ATOM 1768 O O . PRO B 1 49 ? 4.816 -1.801 12.656 1 94.19 49 PRO B O 1
ATOM 1771 N N . LEU B 1 50 ? 2.807 -1.677 13.578 1 95.62 50 LEU B N 1
ATOM 1772 C CA . LEU B 1 50 ? 2.246 -1.105 12.359 1 95.62 50 LEU B CA 1
ATOM 1773 C C . LEU B 1 50 ? 2.836 0.273 12.086 1 95.62 50 LEU B C 1
ATOM 1775 O O . LEU B 1 50 ? 3.184 0.588 10.945 1 95.62 50 LEU B O 1
ATOM 1779 N N . GLN B 1 51 ? 2.943 1.05 13.102 1 98.06 51 GLN B N 1
ATOM 1780 C CA . GLN B 1 51 ? 3.533 2.373 12.93 1 98.06 51 GLN B CA 1
ATOM 1781 C C . GLN B 1 51 ? 4.969 2.271 12.422 1 98.06 51 GLN B C 1
ATOM 1783 O O . GLN B 1 51 ? 5.367 3.014 11.523 1 98.06 51 GLN B O 1
ATOM 1788 N N . LEU B 1 52 ? 5.66 1.386 13 1 97.06 52 LEU B N 1
ATOM 1789 C CA . LEU B 1 52 ? 7.047 1.208 12.594 1 97.06 52 LEU B CA 1
ATOM 1790 C C . LEU B 1 52 ? 7.129 0.715 11.148 1 97.06 52 LEU B C 1
ATOM 1792 O O . LEU B 1 52 ? 7.969 1.184 10.375 1 97.06 52 LEU B O 1
ATOM 1796 N N . MET B 1 53 ? 6.277 -0.174 10.781 1 96.44 53 MET B N 1
ATOM 1797 C CA . MET B 1 53 ? 6.266 -0.717 9.422 1 96.44 53 MET B CA 1
ATOM 1798 C C . MET B 1 53 ? 5.957 0.373 8.406 1 96.44 53 MET B C 1
ATOM 1800 O O . MET B 1 53 ? 6.539 0.399 7.32 1 96.44 53 MET B O 1
ATOM 1804 N N . VAL B 1 54 ? 5.094 1.25 8.75 1 98.25 54 VAL B N 1
ATOM 1805 C CA . VAL B 1 54 ? 4.738 2.342 7.844 1 98.25 54 VAL B CA 1
ATOM 1806 C C . VAL B 1 54 ? 5.863 3.373 7.816 1 98.25 54 VAL B C 1
ATOM 1808 O O . VAL B 1 54 ? 6.418 3.666 6.754 1 98.25 54 VAL B O 1
ATOM 1811 N N . LEU B 1 55 ? 6.254 3.826 8.961 1 98.62 55 LEU B N 1
ATOM 1812 C CA . LEU B 1 55 ? 7.176 4.953 9.062 1 98.62 55 LEU B CA 1
ATOM 1813 C C . LEU B 1 55 ? 8.578 4.555 8.617 1 98.62 55 LEU B C 1
ATOM 1815 O O . LEU B 1 55 ? 9.234 5.289 7.875 1 98.62 55 LEU B O 1
ATOM 1819 N N . ARG B 1 56 ? 9.008 3.484 9.016 1 97.5 56 ARG B N 1
ATOM 1820 C CA . ARG B 1 56 ? 10.383 3.061 8.766 1 97.5 56 ARG B CA 1
ATOM 1821 C C . ARG B 1 56 ? 10.477 2.207 7.504 1 97.5 56 ARG B C 1
ATOM 1823 O O . ARG B 1 56 ? 11.359 2.412 6.672 1 97.5 56 ARG B O 1
ATOM 1830 N N . ASP B 1 57 ? 9.508 1.289 7.363 1 96.19 57 ASP B N 1
ATOM 1831 C CA . ASP B 1 57 ? 9.656 0.287 6.312 1 96.19 57 ASP B CA 1
ATOM 1832 C C . ASP B 1 57 ? 8.805 0.637 5.098 1 96.19 57 ASP B C 1
ATOM 1834 O O . ASP B 1 57 ? 8.734 -0.136 4.141 1 96.19 57 ASP B O 1
ATOM 1838 N N . LYS B 1 58 ? 8.094 1.763 5.156 1 97.88 58 LYS B N 1
ATOM 1839 C CA . LYS B 1 58 ? 7.391 2.381 4.035 1 97.88 58 LYS B CA 1
ATOM 1840 C C . LYS B 1 58 ? 6.262 1.484 3.535 1 97.88 58 LYS B C 1
ATOM 1842 O O . LYS B 1 58 ? 6.004 1.414 2.33 1 97.88 58 LYS B O 1
ATOM 1847 N N . ALA B 1 59 ? 5.676 0.747 4.484 1 97.69 59 ALA B N 1
ATOM 1848 C CA . ALA B 1 59 ? 4.484 -0.04 4.184 1 97.69 59 ALA B CA 1
ATOM 1849 C C . ALA B 1 59 ? 3.254 0.854 4.062 1 97.69 59 ALA B C 1
ATOM 1851 O O . ALA B 1 59 ? 3.309 2.045 4.379 1 97.69 59 ALA B O 1
ATOM 1852 N N . THR B 1 60 ? 2.207 0.253 3.549 1 98.19 60 THR B N 1
ATOM 1853 C CA . THR B 1 60 ? 0.888 0.874 3.512 1 98.19 60 THR B CA 1
ATOM 1854 C C . THR B 1 60 ? -0.114 0.066 4.332 1 98.19 60 THR B C 1
ATOM 1856 O O . THR B 1 60 ? -0.178 -1.159 4.211 1 98.19 60 THR B O 1
ATOM 1859 N N . GLU B 1 61 ? -0.78 0.782 5.246 1 97.56 61 GLU B N 1
ATOM 1860 C CA . GLU B 1 61 ? -1.809 0.101 6.027 1 97.56 61 GLU B CA 1
ATOM 1861 C C . GLU B 1 61 ? -3.027 -0.226 5.168 1 97.56 61 GLU B C 1
ATOM 1863 O O . GLU B 1 61 ? -3.225 0.371 4.105 1 97.56 61 GLU B O 1
ATOM 1868 N N . ARG B 1 62 ? -3.832 -1.152 5.621 1 95.88 62 ARG B N 1
ATOM 1869 C CA . ARG B 1 62 ? -5.047 -1.57 4.93 1 95.88 62 ARG B CA 1
ATOM 1870 C C . ARG B 1 62 ? -5.992 -0.391 4.719 1 95.88 62 ARG B C 1
ATOM 1872 O O . ARG B 1 62 ? -6.227 0.394 5.637 1 95.88 62 ARG B O 1
ATOM 1879 N N . PRO B 1 63 ? -6.582 -0.299 3.523 1 96.31 63 PRO B N 1
ATOM 1880 C CA . PRO B 1 63 ? -7.535 0.796 3.33 1 96.31 63 PRO B CA 1
ATOM 1881 C C . PRO B 1 63 ? -8.766 0.671 4.223 1 96.31 63 PRO B C 1
ATOM 1883 O O . PRO B 1 63 ? -9.133 -0.436 4.625 1 96.31 63 PRO B O 1
ATOM 1886 N N . ASN B 1 64 ? -9.352 1.895 4.578 1 96.5 64 ASN B N 1
ATOM 1887 C CA . ASN B 1 64 ? -10.617 2.033 5.297 1 96.5 64 ASN B CA 1
ATOM 1888 C C . ASN B 1 64 ? -10.484 1.614 6.758 1 96.5 64 ASN B C 1
ATOM 1890 O O . ASN B 1 64 ? -11.484 1.463 7.461 1 96.5 64 ASN B O 1
ATOM 1894 N N . THR B 1 65 ? -9.227 1.468 7.195 1 96.25 65 THR B N 1
ATOM 1895 C CA . THR B 1 65 ? -9.055 0.989 8.562 1 96.25 65 THR B CA 1
ATOM 1896 C C . THR B 1 65 ? -8.344 2.035 9.414 1 96.25 65 THR B C 1
ATOM 1898 O O . THR B 1 65 ? -8.281 1.908 10.641 1 96.25 65 THR B O 1
ATOM 1901 N N . GLY B 1 66 ? -7.797 3.025 8.82 1 97.88 66 GLY B N 1
ATOM 1902 C CA . GLY B 1 66 ? -6.984 3.998 9.531 1 97.88 66 GLY B CA 1
ATOM 1903 C C . GLY B 1 66 ? -7.766 4.777 10.57 1 97.88 66 GLY B C 1
ATOM 1904 O O . GLY B 1 66 ? -8.914 5.16 10.336 1 97.88 66 GLY B O 1
ATOM 1905 N N . ALA B 1 67 ? -7.094 5.051 11.609 1 97.94 67 ALA B N 1
ATOM 1906 C CA . ALA B 1 67 ? -7.719 5.684 12.766 1 97.94 67 ALA B CA 1
ATOM 1907 C C . ALA B 1 67 ? -8.242 7.07 12.422 1 97.94 67 ALA B C 1
ATOM 1909 O O . ALA B 1 67 ? -9.219 7.539 13.008 1 97.94 67 ALA B O 1
ATOM 1910 N N . TYR B 1 68 ? -7.652 7.715 11.406 1 98.62 68 TYR B N 1
ATOM 1911 C CA . TYR B 1 68 ? -7.984 9.117 11.188 1 98.62 68 TYR B CA 1
ATOM 1912 C C . TYR B 1 68 ? -8.719 9.305 9.859 1 98.62 68 TYR B C 1
ATOM 1914 O O . TYR B 1 68 ? -8.93 10.438 9.422 1 98.62 68 TYR B O 1
ATOM 1922 N N . LEU B 1 69 ? -9.07 8.234 9.25 1 98.19 69 LEU B N 1
ATOM 1923 C CA . LEU B 1 69 ? -9.758 8.32 7.961 1 98.19 69 LEU B CA 1
ATOM 1924 C C . LEU B 1 69 ? -11.062 9.102 8.086 1 98.19 69 LEU B C 1
ATOM 1926 O O . LEU B 1 69 ? -11.305 10.031 7.312 1 98.19 69 LEU B O 1
ATOM 1930 N N . HIS B 1 70 ? -11.789 8.898 9.164 1 97.19 70 HIS B N 1
ATOM 1931 C CA . HIS B 1 70 ? -13.109 9.508 9.273 1 97.19 70 HIS B CA 1
ATOM 1932 C C . HIS B 1 70 ? -13.156 10.523 10.406 1 97.19 70 HIS B C 1
ATOM 1934 O O . HIS B 1 70 ? -14.234 10.906 10.867 1 97.19 70 HIS B O 1
ATOM 1940 N N . THR B 1 71 ? -12.031 10.828 10.898 1 97.75 71 THR B N 1
ATOM 1941 C CA . THR B 1 71 ? -11.945 11.812 11.977 1 97.75 71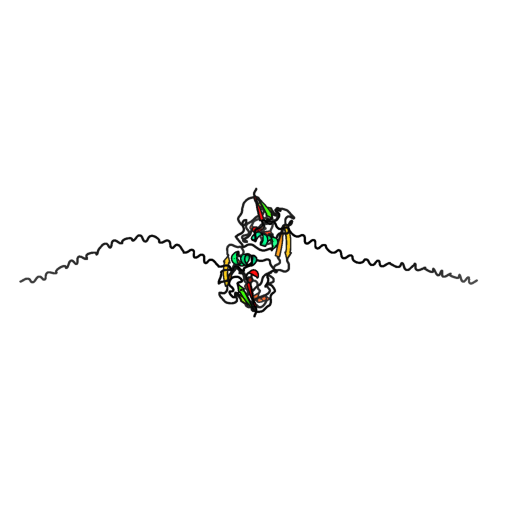 THR B CA 1
ATOM 1942 C C . THR B 1 71 ? -12.219 13.211 11.438 1 97.75 71 THR B C 1
ATOM 1944 O O . THR B 1 71 ? -11.609 13.633 10.445 1 97.75 71 THR B O 1
ATOM 1947 N N . ASN B 1 72 ? -13.133 13.984 12.141 1 96.62 72 ASN B N 1
ATOM 1948 C CA . ASN B 1 72 ? -13.453 15.352 11.734 1 96.62 72 ASN B CA 1
ATOM 1949 C C . ASN B 1 72 ? -13.109 16.359 12.836 1 96.62 72 ASN B C 1
ATOM 1951 O O . ASN B 1 72 ? -13.523 17.516 12.766 1 96.62 72 ASN B O 1
ATOM 1955 N N . GLU B 1 73 ? -12.422 15.875 13.758 1 97.75 73 GLU B N 1
ATOM 1956 C CA . GLU B 1 73 ? -12.008 16.766 14.844 1 97.75 73 GLU B CA 1
ATOM 1957 C C . GLU B 1 73 ? -11.023 17.828 14.344 1 97.75 73 GLU B C 1
ATOM 1959 O O . GLU B 1 73 ? -10.156 17.531 13.516 1 97.75 73 GLU B O 1
ATOM 1964 N N . SER B 1 74 ? -11.219 19.016 14.922 1 98.5 74 SER B N 1
ATOM 1965 C CA . SER B 1 74 ? -10.297 20.094 14.586 1 98.5 74 SER B CA 1
ATOM 1966 C C . SER B 1 74 ? -8.969 19.938 15.312 1 98.5 74 SER B C 1
ATOM 1968 O O . SER B 1 74 ? -8.938 19.547 16.484 1 98.5 74 SER B O 1
ATOM 1970 N N . GLY B 1 75 ? -7.879 20.109 14.586 1 98.75 75 GLY B N 1
ATOM 1971 C CA . GLY B 1 75 ? -6.551 20.031 15.172 1 98.75 75 GLY B CA 1
ATOM 1972 C C . GLY B 1 75 ? -5.449 19.906 14.141 1 98.75 75 GLY B C 1
ATOM 1973 O O . GLY B 1 75 ? -5.637 20.266 12.977 1 98.75 75 GLY B O 1
ATOM 1974 N N . VAL B 1 76 ? -4.277 19.547 14.594 1 98.94 76 VAL B N 1
ATOM 1975 C CA . VAL B 1 76 ? -3.104 19.375 13.742 1 98.94 76 VAL B CA 1
ATOM 1976 C C . VAL B 1 76 ? -2.6 17.938 13.852 1 98.94 76 VAL B C 1
ATOM 1978 O O . VAL B 1 76 ? -2.494 17.391 14.945 1 98.94 76 VAL B O 1
ATOM 1981 N N . TYR B 1 77 ? -2.41 17.312 12.703 1 98.94 77 TYR B N 1
ATOM 1982 C CA . TYR B 1 77 ? -1.789 15.992 12.648 1 98.94 77 TYR B CA 1
ATOM 1983 C C . TYR B 1 77 ? -0.271 16.094 12.719 1 98.94 77 TYR B C 1
ATOM 1985 O O . TYR B 1 77 ? 0.345 16.828 11.938 1 98.94 77 TYR B O 1
ATOM 1993 N N . HIS B 1 78 ? 0.231 15.367 13.656 1 98.94 78 HIS B N 1
ATOM 1994 C CA . HIS B 1 78 ? 1.672 15.336 13.883 1 98.94 78 HIS B CA 1
ATOM 1995 C C . HIS B 1 78 ? 2.268 14 13.445 1 98.94 78 HIS B C 1
ATOM 1997 O O . HIS B 1 78 ? 1.569 12.984 13.422 1 98.94 78 HIS B O 1
ATOM 2003 N N . CYS B 1 79 ? 3.59 14.023 13.148 1 98.88 79 CYS B N 1
ATOM 2004 C CA . CYS B 1 79 ? 4.328 12.789 12.898 1 98.88 79 CYS B CA 1
ATOM 2005 C C . CYS B 1 79 ? 4.281 11.875 14.117 1 98.88 79 CYS B C 1
ATOM 2007 O O . CYS B 1 79 ? 4.637 12.289 15.227 1 98.88 79 CYS B O 1
ATOM 2009 N N . ALA B 1 80 ? 3.928 10.68 13.875 1 98.81 80 ALA B N 1
ATOM 2010 C CA . ALA B 1 80 ? 3.779 9.75 14.992 1 98.81 80 ALA B CA 1
ATOM 2011 C C . ALA B 1 80 ? 5.129 9.445 15.633 1 98.81 80 ALA B C 1
ATOM 2013 O O . ALA B 1 80 ? 5.191 9.031 16.797 1 98.81 80 ALA B O 1
ATOM 2014 N N . ASN B 1 81 ? 6.211 9.633 14.859 1 98.75 81 ASN B N 1
ATOM 2015 C CA . ASN B 1 81 ? 7.531 9.312 15.391 1 98.75 81 ASN B CA 1
ATOM 2016 C C . ASN B 1 81 ? 8.148 10.492 16.125 1 98.75 81 ASN B C 1
ATOM 2018 O O . ASN B 1 81 ? 8.555 10.367 17.281 1 98.75 81 ASN B O 1
ATOM 2022 N N . CYS B 1 82 ? 8.109 11.695 15.531 1 98.5 82 CYS B N 1
ATOM 2023 C CA . CYS B 1 82 ? 8.93 12.766 16.094 1 98.5 82 CYS B CA 1
ATOM 2024 C C . CYS B 1 82 ? 8.062 13.961 16.484 1 98.5 82 CYS B C 1
ATOM 2026 O O . CYS B 1 82 ? 8.586 15.008 16.875 1 98.5 82 CYS B O 1
ATOM 2028 N N . ASP B 1 83 ? 6.832 13.93 16.297 1 98.44 83 ASP B N 1
ATOM 2029 C CA . ASP B 1 83 ? 5.824 14.875 16.766 1 98.44 83 ASP B CA 1
ATOM 2030 C C . ASP B 1 83 ? 5.859 16.172 15.961 1 98.44 83 ASP B C 1
ATOM 2032 O O . ASP B 1 83 ? 5.27 17.172 16.359 1 98.44 83 ASP B O 1
ATOM 2036 N N . ARG B 1 84 ? 6.512 16.188 14.852 1 98.56 84 ARG B N 1
ATOM 2037 C CA . ARG B 1 84 ? 6.492 17.344 13.977 1 98.56 84 ARG B CA 1
ATOM 2038 C C . ARG B 1 84 ? 5.094 17.594 13.414 1 98.56 84 ARG B C 1
ATOM 2040 O O . ARG B 1 84 ? 4.434 16.656 12.961 1 98.56 84 ARG B O 1
ATOM 2047 N N . PRO B 1 85 ? 4.582 18.875 13.453 1 98.94 85 PRO B N 1
ATOM 2048 C CA . PRO B 1 85 ? 3.32 19.156 12.766 1 98.94 85 PRO B CA 1
ATOM 2049 C C . PRO B 1 85 ? 3.408 18.906 11.258 1 98.94 85 PRO B C 1
ATOM 2051 O O . PRO B 1 85 ? 4.363 19.344 10.609 1 98.94 85 PRO B O 1
ATOM 2054 N N . LEU B 1 86 ? 2.355 18.234 10.734 1 98.94 86 LEU B N 1
ATOM 2055 C CA . LEU B 1 86 ? 2.432 17.828 9.336 1 98.94 86 LEU B CA 1
ATOM 2056 C C . LEU B 1 86 ? 1.243 18.359 8.547 1 98.94 86 LEU B C 1
ATOM 2058 O O . LEU B 1 86 ? 1.415 18.922 7.457 1 98.94 86 LEU B O 1
ATOM 2062 N N . TYR B 1 87 ? 0.058 18.203 9.102 1 98.94 87 TYR B N 1
ATOM 2063 C CA . TYR B 1 87 ? -1.164 18.594 8.414 1 98.94 87 TYR B CA 1
ATOM 2064 C C . TYR B 1 87 ? -2.145 19.266 9.367 1 98.94 87 TYR B C 1
ATOM 2066 O O . TYR B 1 87 ? -2.281 18.844 10.523 1 98.94 87 TYR B O 1
ATOM 2074 N N . SER B 1 88 ? -2.855 20.25 8.844 1 98.88 88 SER B N 1
ATOM 2075 C CA . SER B 1 88 ? -4.02 20.781 9.539 1 98.88 88 SER B CA 1
ATOM 2076 C C . SER B 1 88 ? -5.281 20 9.195 1 98.88 88 SER B C 1
ATOM 2078 O O . SER B 1 88 ? -5.48 19.609 8.047 1 98.88 88 SER B O 1
ATOM 2080 N N . SER B 1 89 ? -6.199 19.859 10.195 1 98.75 89 SER B N 1
ATOM 2081 C CA . SER B 1 89 ? -7.492 19.234 9.922 1 98.75 89 SER B CA 1
ATOM 2082 C C . SER B 1 89 ? -8.281 20.016 8.883 1 98.75 89 SER B C 1
ATOM 2084 O O . SER B 1 89 ? -9.109 19.453 8.164 1 98.75 89 SER B O 1
ATOM 2086 N N . LYS B 1 90 ? -7.977 21.266 8.688 1 98.38 90 LYS B N 1
ATOM 2087 C CA . LYS B 1 90 ? -8.664 22.125 7.723 1 98.38 90 LYS B CA 1
ATOM 2088 C C . LYS B 1 90 ? -8.297 21.75 6.289 1 98.38 90 LYS B C 1
ATOM 2090 O O . LYS B 1 90 ? -9.023 22.078 5.348 1 98.38 90 LYS B O 1
ATOM 2095 N N . ALA B 1 91 ? -7.164 21.078 6.137 1 98.81 91 ALA B N 1
ATOM 2096 C CA . ALA B 1 91 ? -6.703 20.719 4.797 1 98.81 91 ALA B CA 1
ATOM 2097 C C . ALA B 1 91 ? -7.207 19.328 4.402 1 98.81 91 ALA B C 1
ATOM 2099 O O . ALA B 1 91 ? -6.996 18.891 3.271 1 98.81 91 ALA B O 1
ATOM 2100 N N . LYS B 1 92 ? -7.887 18.641 5.312 1 98.81 92 LYS B N 1
ATOM 2101 C CA . LYS B 1 92 ? -8.344 17.281 5.07 1 98.81 92 LYS B CA 1
ATOM 2102 C C . LYS B 1 92 ? -9.609 17.266 4.23 1 98.81 92 LYS B C 1
ATOM 2104 O O . LYS B 1 92 ? -10.5 18.094 4.422 1 98.81 92 LYS B O 1
ATOM 2109 N N . PHE B 1 93 ? -9.734 16.359 3.334 1 98.5 93 PHE B N 1
ATOM 2110 C CA . PHE B 1 93 ? -10.945 16.172 2.541 1 98.5 93 PHE B CA 1
ATOM 2111 C C . PHE B 1 93 ? -11.18 14.703 2.25 1 98.5 93 PHE B C 1
ATOM 2113 O O . PHE B 1 93 ? -10.312 13.867 2.506 1 98.5 93 PHE B O 1
ATOM 2120 N N . ASP B 1 94 ? -12.375 14.352 1.841 1 97.06 94 ASP B N 1
ATOM 2121 C CA . ASP B 1 94 ? -12.734 12.961 1.57 1 97.06 94 ASP B CA 1
ATOM 2122 C C . ASP B 1 94 ? -12.492 12.609 0.106 1 97.06 94 ASP B C 1
ATOM 2124 O O . ASP B 1 94 ? -13.312 12.922 -0.76 1 97.06 94 ASP B O 1
ATOM 2128 N N . ALA B 1 95 ? -11.469 11.992 -0.13 1 97.12 95 ALA B N 1
ATOM 2129 C CA . ALA B 1 95 ? -11.141 11.578 -1.491 1 97.12 95 ALA B CA 1
ATOM 2130 C C . ALA B 1 95 ? -11.695 10.188 -1.796 1 97.12 95 ALA B C 1
ATOM 2132 O O . ALA B 1 95 ? -11.625 9.719 -2.936 1 97.12 95 ALA B O 1
ATOM 2133 N N . ARG B 1 96 ? -12.188 9.461 -0.792 1 95.56 96 ARG B N 1
ATOM 2134 C CA . ARG B 1 96 ? -12.719 8.109 -0.906 1 95.56 96 ARG B CA 1
ATOM 2135 C C . ARG B 1 96 ? -11.656 7.141 -1.412 1 95.56 96 ARG B C 1
ATOM 2137 O O . ARG B 1 96 ? -11.945 6.238 -2.201 1 95.56 96 ARG B O 1
ATOM 2144 N N . CYS B 1 97 ? -10.438 7.438 -1.035 1 96.5 97 CYS B N 1
ATOM 2145 C CA . CYS B 1 97 ? -9.32 6.609 -1.482 1 96.5 97 CYS B CA 1
ATOM 2146 C C . CYS B 1 97 ? -9 5.527 -0.457 1 96.5 97 CYS B C 1
ATOM 2148 O O . CYS B 1 97 ? -8.172 4.652 -0.711 1 96.5 97 CYS B O 1
ATOM 2150 N N . GLY B 1 98 ? -9.633 5.598 0.732 1 97.25 98 GLY B N 1
ATOM 2151 C CA . GLY B 1 98 ? -9.422 4.57 1.738 1 97.25 98 GLY B CA 1
ATOM 2152 C C . GLY B 1 98 ? -8.422 4.973 2.803 1 97.25 98 GLY B C 1
ATOM 2153 O O . GLY B 1 98 ? -8.234 4.262 3.793 1 97.25 98 GLY B O 1
ATOM 2154 N N . TRP B 1 99 ? -7.742 6.133 2.596 1 98.5 99 TRP B N 1
ATOM 2155 C CA . TRP B 1 99 ? -6.793 6.727 3.533 1 98.5 99 TRP B CA 1
ATOM 2156 C C . TRP B 1 99 ? -7.078 8.211 3.727 1 98.5 99 TRP B C 1
ATOM 2158 O O . TRP B 1 99 ? -7.746 8.836 2.9 1 98.5 99 TRP B O 1
ATOM 2168 N N . PRO B 1 100 ? -6.578 8.812 4.848 1 98.69 100 PRO B N 1
ATOM 2169 C CA . PRO B 1 100 ? -6.703 10.273 4.934 1 98.69 100 PRO B CA 1
ATOM 2170 C C . PRO B 1 100 ? -6.043 10.992 3.758 1 98.69 100 PRO B C 1
ATOM 2172 O O . PRO B 1 100 ? -4.98 10.57 3.293 1 98.69 100 PRO B O 1
ATOM 2175 N N . ALA B 1 101 ? -6.73 12.031 3.389 1 98.81 101 ALA B N 1
ATOM 2176 C CA . ALA B 1 101 ? -6.242 12.836 2.273 1 98.81 101 ALA B CA 1
ATOM 2177 C C . ALA B 1 101 ? -6.191 14.312 2.646 1 98.81 101 ALA B C 1
ATOM 2179 O O . ALA B 1 101 ? -7.094 14.828 3.312 1 98.81 101 ALA B O 1
ATOM 2180 N N . PHE B 1 102 ? -5.133 14.93 2.281 1 98.94 102 PHE B N 1
ATOM 2181 C CA . PHE B 1 102 ? -4.934 16.359 2.502 1 98.94 102 PHE B CA 1
ATOM 2182 C C . PHE B 1 102 ? -4.543 17.062 1.206 1 98.94 102 PHE B C 1
ATOM 2184 O O . PHE B 1 102 ? -3.832 16.484 0.377 1 98.94 102 PHE B O 1
ATOM 2191 N N . TYR B 1 103 ? -4.949 18.266 1.081 1 98.81 103 TYR B N 1
ATOM 2192 C CA . TYR B 1 103 ? -4.586 18.938 -0.165 1 98.81 103 TYR B CA 1
ATOM 2193 C C . TYR B 1 103 ? -3.271 19.688 -0.016 1 98.81 103 TYR B C 1
ATOM 2195 O O . TYR B 1 103 ? -2.707 20.172 -1.003 1 98.81 103 TYR B O 1
ATOM 2203 N N . GLU B 1 104 ? -2.748 19.766 1.227 1 98.69 104 GLU B N 1
ATOM 2204 C CA . GLU B 1 104 ? -1.474 20.453 1.447 1 98.69 104 GLU B CA 1
ATOM 2205 C C . GLU B 1 104 ? -0.947 20.188 2.855 1 98.69 104 GLU B C 1
ATOM 2207 O O . GLU B 1 104 ? -1.709 19.812 3.748 1 98.69 104 GLU B O 1
ATOM 2212 N N . GLU B 1 105 ? 0.35 20.328 3.014 1 98.88 105 GLU B N 1
ATOM 2213 C CA . GLU B 1 105 ? 0.978 20.234 4.328 1 98.88 105 GLU B CA 1
ATOM 2214 C C . GLU B 1 105 ? 0.673 21.469 5.168 1 98.88 105 GLU B C 1
ATOM 2216 O O . GLU B 1 105 ? 0.226 22.5 4.637 1 98.88 105 GLU B O 1
ATOM 2221 N N . VAL B 1 106 ? 0.995 21.406 6.445 1 98.88 106 VAL B N 1
ATOM 2222 C CA . VAL B 1 106 ? 0.61 22.453 7.383 1 98.88 106 VAL B CA 1
ATOM 2223 C C . VAL B 1 106 ? 1.44 23.703 7.125 1 98.88 106 VAL B C 1
ATOM 2225 O O . VAL B 1 106 ? 0.968 24.828 7.336 1 98.88 106 VAL B O 1
ATOM 2228 N N . SER B 1 107 ? 2.674 23.531 6.75 1 98.5 107 SER B N 1
ATOM 2229 C CA . SER B 1 107 ? 3.574 24.609 6.371 1 98.5 107 SER B CA 1
ATOM 2230 C C . SER B 1 107 ? 4.641 24.125 5.395 1 98.5 107 SER B C 1
ATOM 2232 O O . SER B 1 107 ? 5.027 22.953 5.422 1 98.5 107 SER B O 1
ATOM 2234 N N . PRO B 1 108 ? 5.055 25.031 4.488 1 97.75 108 PRO B N 1
ATOM 2235 C CA . PRO B 1 108 ? 6.148 24.625 3.6 1 97.75 108 PRO B CA 1
ATOM 2236 C C . PRO B 1 108 ? 7.34 24.047 4.359 1 97.75 108 PRO B C 1
ATOM 2238 O O . PRO B 1 108 ? 7.742 24.594 5.391 1 97.75 108 PRO B O 1
ATOM 2241 N N . GLY B 1 109 ? 7.785 22.906 3.936 1 98.06 109 GLY B N 1
ATOM 2242 C CA . GLY B 1 109 ? 8.953 22.312 4.566 1 98.06 109 GLY B CA 1
ATOM 2243 C C . GLY B 1 109 ? 8.602 21.297 5.633 1 98.06 109 GLY B C 1
ATOM 2244 O O . GLY B 1 109 ? 9.484 20.625 6.172 1 98.06 109 GLY B O 1
ATOM 2245 N N . ALA B 1 110 ? 7.312 21.172 5.957 1 98.75 110 ALA B N 1
ATOM 2246 C CA . ALA B 1 110 ? 6.91 20.172 6.949 1 98.75 110 ALA B CA 1
ATOM 2247 C C . ALA B 1 110 ? 7.152 18.766 6.438 1 98.75 110 ALA B C 1
ATOM 2249 O O . ALA B 1 110 ? 7.422 17.844 7.227 1 98.75 110 ALA B O 1
ATOM 2250 N N . ILE B 1 111 ? 7.043 18.625 5.164 1 98.69 111 ILE B N 1
ATOM 2251 C CA . ILE B 1 111 ? 7.188 17.328 4.523 1 98.69 111 ILE B CA 1
ATOM 2252 C C . ILE B 1 111 ? 8.18 17.422 3.367 1 98.69 111 ILE B C 1
ATOM 2254 O O . ILE B 1 111 ? 8.414 18.516 2.832 1 98.69 111 ILE B O 1
ATOM 2258 N N . THR B 1 112 ? 8.867 16.297 3.08 1 98.75 112 THR B N 1
ATOM 2259 C CA . THR B 1 112 ? 9.711 16.203 1.896 1 98.75 112 THR B CA 1
ATOM 2260 C C . THR B 1 112 ? 9.055 15.344 0.827 1 98.75 112 THR B C 1
ATOM 2262 O O . THR B 1 112 ? 8.227 14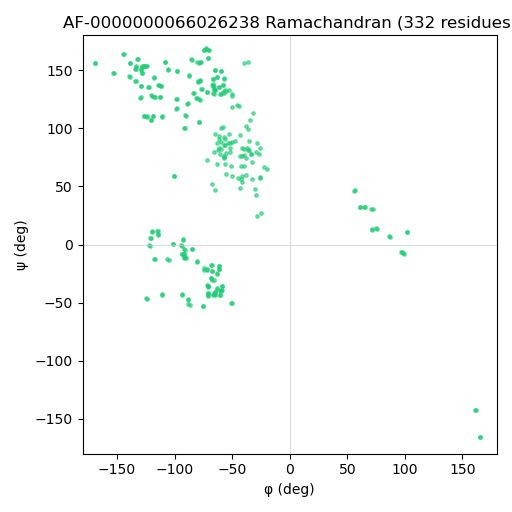.484 1.14 1 98.75 112 THR B O 1
ATOM 2265 N N . TYR B 1 113 ? 9.352 15.641 -0.407 1 98.5 113 TYR B N 1
ATOM 2266 C CA . TYR B 1 113 ? 8.82 14.969 -1.583 1 98.5 113 TYR B CA 1
ATOM 2267 C C . TYR B 1 113 ? 9.914 14.203 -2.318 1 98.5 113 TYR B C 1
ATOM 2269 O O . TYR B 1 113 ? 10.961 14.766 -2.643 1 98.5 113 TYR B O 1
ATOM 2277 N N . HIS B 1 114 ? 9.688 12.961 -2.555 1 98.19 114 HIS B N 1
ATOM 2278 C CA . HIS B 1 114 ? 10.664 12.109 -3.215 1 98.19 114 HIS B CA 1
ATOM 2279 C C . HIS B 1 114 ? 10.062 11.398 -4.418 1 98.19 114 HIS B C 1
ATOM 2281 O O . HIS B 1 114 ? 9.281 10.453 -4.262 1 98.19 114 HIS B O 1
ATOM 2287 N N . ARG B 1 115 ? 10.484 11.773 -5.582 1 97 115 ARG B N 1
ATOM 2288 C CA . ARG B 1 115 ? 9.977 11.18 -6.816 1 97 115 ARG B CA 1
ATOM 2289 C C . ARG B 1 115 ? 10.711 9.875 -7.137 1 97 115 ARG B C 1
ATOM 2291 O O . ARG B 1 115 ? 11.93 9.797 -7.008 1 97 115 ARG B O 1
ATOM 2298 N N . ASP B 1 116 ? 10.023 8.891 -7.402 1 96 116 ASP B N 1
ATOM 2299 C CA . ASP B 1 116 ? 10.555 7.602 -7.848 1 96 116 ASP B CA 1
ATOM 2300 C C . ASP B 1 116 ? 10.188 7.328 -9.305 1 96 116 ASP B C 1
ATOM 2302 O O . ASP B 1 116 ? 9.055 6.941 -9.602 1 96 116 ASP B O 1
ATOM 2306 N N . ASN B 1 117 ? 11.125 7.359 -10.172 1 94.31 117 ASN B N 1
ATOM 2307 C CA . ASN B 1 117 ? 10.898 7.207 -11.602 1 94.31 117 ASN B CA 1
ATOM 2308 C C . ASN B 1 117 ? 11.062 5.754 -12.047 1 94.31 117 ASN B C 1
ATOM 2310 O O . ASN B 1 117 ? 10.844 5.43 -13.211 1 94.31 117 ASN B O 1
ATOM 2314 N N . SER B 1 118 ? 11.398 4.871 -11.102 1 91.5 118 SER B N 1
ATOM 2315 C CA . SER B 1 118 ? 11.617 3.479 -11.477 1 91.5 118 SER B CA 1
ATOM 2316 C C . SER B 1 118 ? 10.289 2.732 -11.609 1 91.5 118 SER B C 1
ATOM 2318 O O . SER B 1 118 ? 10.25 1.623 -12.148 1 91.5 118 SER B O 1
ATOM 2320 N N . LEU B 1 119 ? 9.234 3.332 -11.102 1 92.38 119 LEU B N 1
ATOM 2321 C CA . LEU B 1 119 ? 7.902 2.736 -11.164 1 92.38 119 LEU B CA 1
ATOM 2322 C C . LEU B 1 119 ? 7.109 3.309 -12.328 1 92.38 119 LEU B C 1
ATOM 2324 O O . LEU B 1 119 ? 7.348 4.441 -12.758 1 92.38 119 LEU B O 1
ATOM 2328 N N . MET B 1 120 ? 6.254 2.486 -12.859 1 88.94 120 MET B N 1
ATOM 2329 C CA . MET B 1 120 ? 5.348 2.955 -13.906 1 88.94 120 MET B CA 1
ATOM 2330 C C . MET B 1 120 ? 3.895 2.697 -13.516 1 88.94 120 MET B C 1
ATOM 2332 O O . MET B 1 120 ? 3.459 1.545 -13.453 1 88.94 120 MET B O 1
ATOM 2336 N N . PRO B 1 121 ? 3.209 3.73 -13.25 1 87.62 121 PRO B N 1
ATOM 2337 C CA . PRO B 1 121 ? 3.561 5.148 -13.352 1 87.62 121 PRO B CA 1
ATOM 2338 C C . PRO B 1 121 ? 4.457 5.617 -12.211 1 87.62 121 PRO B C 1
ATOM 2340 O O . PRO B 1 121 ? 4.457 5.02 -11.133 1 87.62 121 PRO B O 1
ATOM 2343 N N . ALA B 1 122 ? 5.172 6.699 -12.5 1 93.69 122 ALA B N 1
ATOM 2344 C CA . ALA B 1 122 ? 6.02 7.27 -11.461 1 93.69 122 ALA B CA 1
ATOM 2345 C C . ALA B 1 122 ? 5.195 7.68 -10.242 1 93.69 122 ALA B C 1
ATOM 2347 O O . ALA B 1 122 ? 4.031 8.07 -10.375 1 93.69 122 ALA B O 1
ATOM 2348 N N . ARG B 1 123 ? 5.891 7.57 -9.094 1 94.31 123 ARG B N 1
ATOM 2349 C CA . ARG B 1 123 ? 5.227 7.945 -7.848 1 94.31 123 ARG B CA 1
ATOM 2350 C C . ARG B 1 123 ? 6.055 8.961 -7.07 1 94.31 123 ARG B C 1
ATOM 2352 O O . ARG B 1 123 ? 7.27 9.062 -7.266 1 94.31 123 ARG B O 1
ATOM 2359 N N . VAL B 1 124 ? 5.391 9.789 -6.234 1 98.06 124 VAL B N 1
ATOM 2360 C CA . VAL B 1 124 ? 6.07 10.742 -5.371 1 98.06 124 VAL B CA 1
ATOM 2361 C C . VAL B 1 124 ? 5.77 10.422 -3.906 1 98.06 124 VAL B C 1
ATOM 2363 O O . VAL B 1 124 ? 4.648 10.617 -3.438 1 98.06 124 VAL B O 1
ATOM 2366 N N . GLU B 1 125 ? 6.785 9.977 -3.268 1 98.56 125 GLU B N 1
ATOM 2367 C CA . GLU B 1 125 ? 6.691 9.688 -1.839 1 98.56 125 GLU B CA 1
ATOM 2368 C C . GLU B 1 125 ? 6.766 10.969 -1.014 1 98.56 125 GLU B C 1
ATOM 2370 O O . GLU B 1 125 ? 7.562 11.859 -1.31 1 98.56 125 GLU B O 1
ATOM 2375 N N . ILE B 1 126 ? 5.969 11.008 0.03 1 98.88 126 ILE B N 1
ATOM 2376 C CA . ILE B 1 126 ? 6.07 12.102 0.986 1 98.88 126 ILE B CA 1
ATOM 2377 C C . ILE B 1 126 ? 6.555 11.57 2.334 1 98.88 126 ILE B C 1
ATOM 2379 O O . ILE B 1 126 ? 6.121 10.508 2.775 1 98.88 126 ILE B O 1
ATOM 2383 N N . CYS B 1 127 ? 7.484 12.297 2.99 1 98.88 127 CYS B N 1
ATOM 2384 C CA . CYS B 1 127 ? 8.086 11.922 4.266 1 98.88 127 CYS B CA 1
ATOM 2385 C C . CYS B 1 127 ? 8.117 13.109 5.223 1 98.88 127 CYS B C 1
ATOM 2387 O O . CYS B 1 127 ? 8.117 14.266 4.789 1 98.88 127 CYS B O 1
ATOM 2389 N N . CYS B 1 128 ? 8.07 12.82 6.504 1 98.88 128 CYS B N 1
ATOM 2390 C CA . CYS B 1 128 ? 8.328 13.852 7.504 1 98.88 128 CYS B CA 1
ATOM 2391 C C . CYS B 1 128 ? 9.68 14.508 7.273 1 98.88 128 CYS B C 1
ATOM 2393 O O . CYS B 1 128 ? 10.695 13.828 7.152 1 98.88 128 CYS B O 1
ATOM 2395 N N . ALA B 1 129 ? 9.711 15.766 7.297 1 98.62 129 ALA B N 1
ATOM 2396 C CA . ALA B 1 129 ? 10.945 16.484 6.965 1 98.62 129 ALA B CA 1
ATOM 2397 C C . ALA B 1 129 ? 11.961 16.375 8.102 1 98.62 129 ALA B C 1
ATOM 2399 O O . ALA B 1 129 ? 13.164 16.531 7.875 1 98.62 129 ALA B O 1
ATOM 2400 N N . ARG B 1 130 ? 11.445 16.094 9.25 1 98.19 130 ARG B N 1
ATOM 2401 C CA . ARG B 1 130 ? 12.367 16.062 10.391 1 98.19 130 ARG B CA 1
ATOM 2402 C C . ARG B 1 130 ? 13.016 14.703 10.547 1 98.19 130 ARG B C 1
ATOM 2404 O O . ARG B 1 130 ? 14.242 14.594 10.617 1 98.19 130 ARG B O 1
ATOM 2411 N N . CYS B 1 131 ? 12.258 13.695 10.594 1 98.19 131 CYS B N 1
ATOM 2412 C CA . CYS B 1 131 ? 12.836 12.398 10.93 1 98.19 131 CYS B CA 1
ATOM 2413 C C . CYS B 1 131 ? 12.953 11.516 9.695 1 98.19 131 CYS B C 1
ATOM 2415 O O . CYS B 1 131 ? 13.57 10.445 9.75 1 98.19 131 CYS B O 1
ATOM 2417 N N . GLY B 1 132 ? 12.305 11.867 8.578 1 98.38 132 GLY B N 1
ATOM 2418 C CA . GLY B 1 132 ? 12.398 11.078 7.359 1 98.38 132 GLY B CA 1
ATOM 2419 C C . GLY B 1 132 ? 11.367 9.961 7.297 1 98.38 132 GLY B C 1
ATOM 2420 O O . GLY B 1 132 ? 11.367 9.172 6.348 1 98.38 132 GLY B O 1
ATOM 2421 N N . GLY B 1 133 ? 10.461 9.953 8.273 1 98.69 133 GLY B N 1
ATOM 2422 C CA . GLY B 1 133 ? 9.469 8.891 8.289 1 98.69 133 GLY B CA 1
ATOM 2423 C C . GLY B 1 133 ? 8.5 8.961 7.125 1 98.69 133 GLY B C 1
ATOM 2424 O O . GLY B 1 133 ? 8.055 10.055 6.75 1 98.69 133 GLY B O 1
ATOM 2425 N N . HIS B 1 134 ? 8.203 7.773 6.543 1 98.75 134 HIS B N 1
ATOM 2426 C CA . HIS B 1 134 ? 7.258 7.648 5.438 1 98.75 134 HIS B CA 1
ATOM 2427 C C . HIS B 1 134 ? 5.84 7.996 5.879 1 98.75 134 HIS B C 1
ATOM 2429 O O . HIS B 1 134 ? 5.383 7.531 6.93 1 98.75 134 HIS B O 1
ATOM 2435 N N . LEU B 1 135 ? 5.176 8.812 5.059 1 98.94 135 LEU B N 1
ATOM 2436 C CA . LEU B 1 135 ? 3.795 9.188 5.355 1 98.94 135 LEU B CA 1
ATOM 2437 C C . LEU B 1 135 ? 2.834 8.555 4.352 1 98.94 135 LEU B C 1
ATOM 2439 O O . LEU B 1 135 ? 1.759 8.078 4.73 1 98.94 135 LEU B O 1
ATOM 2443 N N . GLY B 1 136 ? 3.178 8.57 3.162 1 98.75 136 GLY B N 1
ATOM 2444 C CA . GLY B 1 136 ? 2.35 8.148 2.043 1 98.75 136 GLY B CA 1
ATOM 2445 C C . GLY B 1 136 ? 2.828 8.68 0.708 1 98.75 136 GLY B C 1
ATOM 2446 O O . GLY B 1 136 ? 4.031 8.703 0.437 1 98.75 136 GLY B O 1
ATOM 2447 N N . HIS B 1 137 ? 1.874 9.031 -0.149 1 98.69 137 HIS B N 1
ATOM 2448 C CA . HIS B 1 137 ? 2.209 9.523 -1.481 1 98.69 137 HIS B CA 1
ATOM 2449 C C . HIS B 1 137 ? 1.313 10.695 -1.877 1 98.69 137 HIS B C 1
ATOM 2451 O O . HIS B 1 137 ? 0.216 10.852 -1.339 1 98.69 137 HIS B O 1
ATOM 2457 N N . VAL B 1 138 ? 1.878 11.469 -2.791 1 98.62 138 VAL B N 1
ATOM 2458 C CA . VAL B 1 138 ? 1.108 12.609 -3.281 1 98.62 138 VAL B CA 1
ATOM 2459 C C . VAL B 1 138 ? 0.727 12.391 -4.742 1 98.62 138 VAL B C 1
ATOM 2461 O O . VAL B 1 138 ? 1.534 11.898 -5.535 1 98.62 138 VAL B O 1
ATOM 2464 N N . PHE B 1 139 ? -0.492 12.688 -5.062 1 97.19 139 PHE B N 1
ATOM 2465 C CA . PHE B 1 139 ? -1.042 12.664 -6.41 1 97.19 139 PHE B CA 1
ATOM 2466 C C . PHE B 1 139 ? -1.5 14.055 -6.832 1 97.19 139 PHE B C 1
ATOM 2468 O O . PHE B 1 139 ? -2.016 14.82 -6.012 1 97.19 139 PHE B O 1
ATOM 2475 N N . GLU B 1 140 ? -1.297 14.32 -8.078 1 97.19 140 GLU B N 1
ATOM 2476 C CA . GLU B 1 140 ? -1.647 15.641 -8.594 1 97.19 140 GLU B CA 1
ATOM 2477 C C . GLU B 1 140 ? -2.529 15.539 -9.836 1 97.19 140 GLU B C 1
ATOM 2479 O O . GLU B 1 140 ? -2.484 14.531 -10.555 1 97.19 140 GLU B O 1
ATOM 2484 N N . GLY B 1 141 ? -3.328 16.562 -10.047 1 96.19 141 GLY B N 1
ATOM 2485 C CA . GLY B 1 141 ? -4.078 16.688 -11.289 1 96.19 141 GLY B CA 1
ATOM 2486 C C . GLY B 1 141 ? -5.219 15.695 -11.391 1 96.19 141 GLY B C 1
ATOM 2487 O O . GLY B 1 141 ? -5.59 15.281 -12.5 1 96.19 141 GLY B O 1
ATOM 2488 N N . GLU B 1 142 ? -5.773 15.344 -10.281 1 95.88 142 GLU B N 1
ATOM 2489 C CA . GLU B 1 142 ? -6.859 14.367 -10.312 1 95.88 142 GLU B CA 1
ATOM 2490 C C . GLU B 1 142 ? -8.219 15.047 -10.414 1 95.88 142 GLU B C 1
ATOM 2492 O O . GLU B 1 142 ? -9.242 14.383 -10.547 1 95.88 142 GLU B O 1
ATOM 2497 N N . GLY B 1 143 ? -8.234 16.438 -10.219 1 97.25 143 GLY B N 1
ATOM 2498 C CA . GLY B 1 143 ? -9.461 17.188 -10.438 1 97.25 143 GLY B CA 1
ATOM 2499 C C . GLY B 1 143 ? -10.164 17.547 -9.141 1 97.25 143 GLY B C 1
ATOM 2500 O O . GLY B 1 143 ? -11.258 18.125 -9.172 1 97.25 143 GLY B O 1
ATOM 2501 N N . TRP B 1 144 ? -9.547 17.359 -8.078 1 96.75 144 TRP B N 1
ATOM 2502 C CA . TRP B 1 144 ? -10.164 17.609 -6.781 1 96.75 144 TRP B CA 1
ATOM 2503 C C . TRP B 1 144 ? -10.469 19.094 -6.602 1 96.75 144 TRP B C 1
ATOM 2505 O O . TRP B 1 144 ? -11.492 19.469 -6.023 1 96.75 144 TRP B O 1
ATOM 2515 N N . LYS B 1 145 ? -9.484 19.922 -7.012 1 98.19 145 LYS B N 1
ATOM 2516 C CA . LYS B 1 145 ? -9.68 21.359 -6.902 1 98.19 145 LYS B CA 1
ATOM 2517 C C . LYS B 1 145 ? -11.008 21.781 -7.523 1 98.19 145 LYS B C 1
ATOM 2519 O O . LYS B 1 145 ? -11.805 22.484 -6.891 1 98.19 145 LYS B O 1
ATOM 2524 N N . GLN B 1 146 ? -11.219 21.328 -8.734 1 97.88 146 GLN B N 1
ATOM 2525 C CA . GLN B 1 146 ? -12.422 21.703 -9.461 1 97.88 146 GLN B CA 1
ATOM 2526 C C . GLN B 1 146 ? -13.656 21.031 -8.867 1 97.88 146 GLN B C 1
ATOM 2528 O O . GLN B 1 146 ? -14.695 21.672 -8.688 1 97.88 146 GLN B O 1
ATOM 2533 N N . LEU B 1 147 ? -13.555 19.797 -8.523 1 97 147 LEU B N 1
ATOM 2534 C CA . LEU B 1 147 ? -14.695 19 -8.086 1 97 147 LEU B CA 1
ATOM 2535 C C . LEU B 1 147 ? -15.164 19.453 -6.707 1 97 147 LEU B C 1
ATOM 2537 O O . LEU B 1 147 ? -16.375 19.453 -6.43 1 97 147 LEU B O 1
ATOM 2541 N N . LEU B 1 148 ? -14.203 19.844 -5.812 1 97.75 148 LEU B N 1
ATOM 2542 C CA . LEU B 1 148 ? -14.547 20.125 -4.422 1 97.75 148 LEU B CA 1
ATOM 2543 C C . LEU B 1 148 ? -14.195 21.562 -4.055 1 97.75 148 LEU B C 1
ATOM 2545 O O . LEU B 1 148 ? -14.281 21.938 -2.885 1 97.75 148 LEU B O 1
ATOM 2549 N N . ASN B 1 149 ? -13.766 22.359 -5.008 1 97.94 149 ASN B N 1
ATOM 2550 C CA . ASN B 1 149 ? -13.367 23.734 -4.793 1 97.94 149 ASN B CA 1
ATOM 2551 C C . ASN B 1 149 ? -12.273 23.859 -3.738 1 97.94 149 ASN B C 1
ATOM 2553 O O . ASN B 1 149 ? -12.391 24.641 -2.795 1 97.94 149 ASN B O 1
ATOM 2557 N N . LEU B 1 150 ? -11.328 23.031 -3.877 1 98.31 150 LEU B N 1
ATOM 2558 C CA . LEU B 1 150 ? -10.18 23.047 -2.973 1 98.31 150 LEU B CA 1
ATOM 2559 C C . LEU B 1 150 ? -9.141 24.062 -3.441 1 98.31 150 LEU B C 1
ATOM 2561 O O . LEU B 1 150 ? -9.102 24.422 -4.625 1 98.31 150 LEU B O 1
ATOM 2565 N N . PRO B 1 151 ? -8.297 24.484 -2.543 1 98.44 151 PRO B N 1
ATOM 2566 C CA . PRO B 1 151 ? -7.258 25.453 -2.914 1 98.44 151 PRO B CA 1
ATOM 2567 C C . PRO B 1 151 ? -6.215 24.859 -3.857 1 98.44 151 PRO B C 1
ATOM 2569 O O . PRO B 1 151 ? -5.594 25.578 -4.633 1 98.44 151 PRO B O 1
ATOM 2572 N N . LYS B 1 152 ? -5.961 23.609 -3.818 1 98.25 152 LYS B N 1
ATOM 2573 C CA . LYS B 1 152 ? -4.961 22.922 -4.637 1 98.25 152 LYS B CA 1
ATOM 2574 C C . LYS B 1 152 ? -5.523 21.641 -5.246 1 98.25 152 LYS B C 1
ATOM 2576 O O . LYS B 1 152 ? -6.473 21.062 -4.711 1 98.25 152 LYS B O 1
ATOM 2581 N N . ASP B 1 153 ? -4.902 21.312 -6.383 1 98.44 153 ASP B N 1
ATOM 2582 C CA . ASP B 1 153 ? -5.289 20.062 -7.023 1 98.44 153 ASP B CA 1
ATOM 2583 C C . ASP B 1 153 ? -4.277 18.953 -6.727 1 98.44 153 ASP B C 1
ATOM 2585 O O . ASP B 1 153 ? -3.678 18.391 -7.641 1 98.44 153 ASP B O 1
ATOM 2589 N N . THR B 1 154 ? -4.148 18.734 -5.418 1 98.56 154 THR B N 1
ATOM 2590 C CA . THR B 1 154 ? -3.223 17.734 -4.906 1 98.56 154 THR B CA 1
ATOM 2591 C C . THR B 1 154 ? -3.893 16.875 -3.838 1 98.56 154 THR B C 1
ATOM 2593 O O . THR B 1 154 ? -4.715 17.359 -3.062 1 98.56 154 THR B O 1
ATOM 2596 N N . ARG B 1 155 ? -3.605 15.664 -3.883 1 98.56 155 ARG B N 1
ATOM 2597 C CA . ARG B 1 155 ? -4.023 14.742 -2.83 1 98.56 155 ARG B CA 1
ATOM 2598 C C . ARG B 1 155 ? -2.82 14.078 -2.172 1 98.56 155 ARG B C 1
ATOM 2600 O O . ARG B 1 155 ? -2.143 13.258 -2.791 1 98.56 155 ARG B O 1
ATOM 2607 N N . HIS B 1 156 ? -2.539 14.5 -0.97 1 98.88 156 HIS B N 1
ATOM 2608 C CA . HIS B 1 156 ? -1.649 13.727 -0.111 1 98.88 156 HIS B CA 1
ATOM 2609 C C . HIS B 1 156 ? -2.379 12.547 0.517 1 98.88 156 HIS B C 1
ATOM 2611 O O . HIS B 1 156 ? -3.229 12.734 1.392 1 98.88 156 HIS B O 1
ATOM 2617 N N . CYS B 1 157 ? -2.145 11.414 0.067 1 98.56 157 CYS B N 1
ATOM 2618 C CA . CYS B 1 157 ? -2.736 10.188 0.595 1 98.56 157 CYS B CA 1
ATOM 2619 C C . CYS B 1 157 ? -1.861 9.594 1.69 1 98.56 157 CYS B C 1
ATOM 2621 O O . CYS B 1 157 ? -0.772 9.086 1.414 1 98.56 157 CYS B O 1
ATOM 2623 N N . VAL B 1 158 ? -2.332 9.641 2.926 1 98.94 158 VAL B N 1
ATOM 2624 C CA . VAL B 1 158 ? -1.452 9.5 4.082 1 98.94 158 VAL B CA 1
ATOM 2625 C C . VAL B 1 158 ? -1.915 8.328 4.941 1 98.94 158 VAL B C 1
ATOM 2627 O O . VAL B 1 158 ? -3.113 8.164 5.188 1 98.94 158 VAL B O 1
ATOM 2630 N N . ASN B 1 159 ? -0.957 7.504 5.371 1 98.88 159 ASN B N 1
ATOM 2631 C CA . ASN B 1 159 ? -1.279 6.48 6.359 1 98.88 159 ASN B CA 1
ATOM 2632 C C . ASN B 1 159 ? -1.66 7.094 7.703 1 98.88 159 ASN B C 1
ATOM 2634 O O . ASN B 1 159 ? -0.894 7.871 8.273 1 98.88 159 ASN B O 1
ATOM 2638 N N . SER B 1 160 ? -2.77 6.672 8.25 1 98.88 160 SER B N 1
ATOM 2639 C CA . SER B 1 160 ? -3.143 7.102 9.594 1 98.88 160 SER B CA 1
ATOM 2640 C C . SER B 1 160 ? -2.076 6.719 10.617 1 98.88 160 SER B C 1
ATOM 2642 O O . SER B 1 160 ? -1.808 7.473 11.555 1 98.88 160 SER B O 1
ATOM 2644 N N . ALA B 1 161 ? -1.45 5.559 10.414 1 98.75 161 ALA B N 1
ATOM 2645 C CA . ALA B 1 161 ? -0.468 5.012 11.344 1 98.75 161 ALA B CA 1
ATOM 2646 C C . ALA B 1 161 ? 0.73 5.945 11.492 1 98.75 161 ALA B C 1
ATOM 2648 O O . ALA B 1 161 ? 1.498 5.836 12.445 1 98.75 161 ALA B O 1
ATOM 2649 N N . SER B 1 162 ? 0.905 6.82 10.57 1 98.88 162 SER B N 1
ATOM 2650 C CA . SER B 1 162 ? 2.059 7.715 10.602 1 98.88 162 SER B CA 1
ATOM 2651 C C . SER B 1 162 ? 1.725 9.023 11.312 1 98.88 162 SER B C 1
ATOM 2653 O O . SER B 1 162 ? 2.582 9.898 11.445 1 98.88 162 SER B O 1
ATOM 2655 N N . LEU B 1 163 ? 0.548 9.117 11.844 1 98.88 163 LEU B N 1
ATOM 2656 C CA . LEU B 1 163 ? 0.064 10.391 12.367 1 98.88 163 LEU B CA 1
ATOM 2657 C C . LEU B 1 163 ? -0.363 10.25 13.82 1 98.88 163 LEU B C 1
ATOM 2659 O O . LEU B 1 163 ? -0.711 9.156 14.273 1 98.88 163 LEU B O 1
ATOM 2663 N N . ASN B 1 164 ? -0.269 11.344 14.461 1 98.75 164 ASN B N 1
ATOM 2664 C CA . ASN B 1 164 ? -0.972 11.594 15.711 1 98.75 164 ASN B CA 1
ATOM 2665 C C . ASN B 1 164 ? -1.746 12.906 15.672 1 98.75 164 ASN B C 1
ATOM 2667 O O . ASN B 1 164 ? -1.183 13.961 15.352 1 98.75 164 ASN B O 1
ATOM 2671 N N . LEU B 1 165 ? -3.023 12.844 15.977 1 98.81 165 LEU B N 1
ATOM 2672 C CA . LEU B 1 165 ? -3.828 14.062 15.969 1 98.81 165 LEU B CA 1
ATOM 2673 C C . LEU B 1 165 ? -3.803 14.742 17.328 1 98.81 165 LEU B C 1
ATOM 2675 O O . LEU B 1 165 ? -4.121 14.117 18.344 1 98.81 165 LEU B O 1
ATOM 2679 N N . LYS B 1 166 ? -3.348 15.969 17.375 1 98.62 166 LYS B N 1
ATOM 2680 C CA . LYS B 1 166 ? -3.527 16.844 18.531 1 98.62 166 LYS B CA 1
ATOM 2681 C C . LYS B 1 166 ? -4.715 17.781 18.328 1 98.62 166 LYS B C 1
ATOM 2683 O O . LYS B 1 166 ? -4.648 18.719 17.531 1 98.62 166 LYS B O 1
ATOM 2688 N N . LYS B 1 167 ? -5.656 17.594 19.188 1 97.94 167 LYS B N 1
ATOM 2689 C CA . LYS B 1 167 ? -6.906 18.328 19.047 1 97.94 167 LYS B CA 1
ATOM 2690 C C . LYS B 1 167 ? -6.77 19.75 19.594 1 97.94 167 LYS B C 1
ATOM 2692 O O . LYS B 1 167 ? -5.922 20.016 20.438 1 97.94 167 LYS B O 1
ATOM 2697 N N . ASP B 1 168 ? -7.664 20.578 19.062 1 95.38 168 ASP B N 1
ATOM 2698 C CA . ASP B 1 168 ? -7.73 21.938 19.547 1 95.38 168 ASP B CA 1
ATOM 2699 C C . ASP B 1 168 ? -8.328 22 20.953 1 95.38 168 ASP B C 1
ATOM 2701 O O . ASP B 1 168 ? -9.109 21.125 21.328 1 95.38 168 ASP B O 1
#

Nearest PDB structures (foldseek):
  6sym-assembly2_B  TM=9.519E-01  e=1.139E-15  Escherichia coli K-12
  3cxk-assembly1_A  TM=9.428E-01  e=1.735E-15  unclassified
  6qa0-assembly1_B  TM=9.335E-01  e=7.805E-15  Homo sapiens
  3hcg-assembly1_D  TM=9.199E-01  e=2.135E-13  Neisseria meningitidis serogroup A
  7cto-assembly1_A  TM=9.484E-01  e=3.397E-12  Staphylococcus aureus

Radius of gyration: 38.82 Å; Cα contacts (8 Å, |Δi|>4): 614; chains: 2; bounding box: 183×112×76 Å

Solvent-accessible surface area (backbone atoms only — not comparable to full-atom values): 19670 Å² total; per-residue (Å²): 137,85,82,74,79,79,79,76,79,77,75,76,74,75,73,75,74,76,80,70,73,72,70,72,66,77,75,70,76,74,70,71,71,68,73,77,69,67,81,72,63,82,74,51,85,83,55,48,72,66,27,42,37,24,23,74,55,46,31,43,72,32,68,74,64,39,83,48,48,81,60,79,68,60,32,38,30,15,32,54,69,78,60,47,66,34,30,39,44,87,39,48,52,89,68,43,63,35,46,31,25,23,44,51,62,59,46,94,69,30,53,40,80,44,78,38,78,81,32,58,73,63,46,32,38,30,23,36,51,82,65,58,32,30,34,40,37,51,47,66,76,81,46,51,17,76,75,68,69,43,96,41,45,34,38,35,40,30,44,34,60,31,43,36,78,47,68,113,139,87,82,78,78,79,79,79,76,78,76,76,76,76,77,75,76,78,81,73,76,72,74,73,68,77,74,72,76,74,72,73,71,72,72,77,71,70,81,72,65,82,76,52,84,83,55,48,71,65,28,42,37,24,23,73,55,46,31,42,71,34,69,73,63,39,84,47,50,83,60,80,68,60,32,38,30,16,33,55,69,77,60,45,67,33,30,40,44,86,37,48,54,88,68,43,63,34,47,30,25,24,44,53,64,59,45,94,68,32,53,39,80,44,77,41,78,81,30,58,72,64,45,32,36,30,22,38,50,84,66,60,34,30,35,40,36,52,46,67,75,81,47,51,18,76,77,68,68,43,96,41,44,34,39,36,40,30,44,34,60,30,42,38,78,45,68,113

InterPro domains:
  IPR002579 Peptide methionine sulphoxide reductase MrsB domain [PF01641] (47-166)
  IPR002579 Peptide methionine sulphoxide reductase MrsB domain [PS51790] (40-168)
  IPR002579 Peptide methionine sulphoxide reductase MrsB domain [TIGR00357] (39-164)
  IPR011057 Mss4-like superfamily [SSF51316] (39-167)
  IPR028427 Peptide methionine sulfoxide reductase MsrB [PTHR46081] (31-167)

pLDDT: mean 81.88, std 28.18, range [24.91, 98.94]

Foldseek 3Di:
DCPPPPPPPPPPVPPPDDPPPPPPPPPPPPPPPPPCVVVPQDFDPPADPVLCCCFPVVDADDFLPFPCLPPQFFFFKAFPGPRQTWAGSVQWDHPVPRAIKGQGTPDPQQKDWDWDVVDVVIWIWIAGNPRRTTFATKDADPCCCPVVVHPGRMIDGGGNSRIDTDGD/DCCPPDPPPPPPPPPPDDPPPPPPPPPVPPPPPPPCVVVPQDFDPPADPVLCCCFPVVDADDFLPFPCLPPQFFFFKAFPGPRQTWAGSVQWDHPVPRAIKGQGTPDPQQKDWAWDVVDVVIWIWIAGNPRRTTFATKDADPCCCPVVVHPGRMIDGGGNSRIDTDGD

Organism: Saccharomyces cerevisiae (strain ATCC 204508 / S288c) (NCBI:txid559292)

Sequence (336 aa):
MNKWSRLYVITVRRTFPGRRNIVLTQYWNKSKKMSDESNDVKWNDALTPLQLMVLRDKATERPNTGAYLHTNESGVYHCANCDRPLYSSKAKFDARCGWPAFYEEVSPGAITYHRDNSLMPARVEICCARCGGHLGHVFEGEGWKQLLNLPKDTRHCVNSASLNLKKDMNKWSRLYVITVRRTFPGRRNIVLTQYWNKSKKMSDESNDVKWNDALTPLQLMVLRDKATERPNTGAYLHTNESGVYHCANCDRPLYSSKAKFDARCGWPAFYEEVSPGAITYHRDNSLMPARVEICCARCGGHLGHVFEGEGWKQLLNLPKDTRHCVNSASLNLKKD